Protein AF-A0A8S3YL71-F1 (afdb_monomer_lite)

Radius of gyration: 22.91 Å; chains: 1; bounding box: 41×61×62 Å

Sequence (190 aa):
MRDSDAKDYQLWVVAGKENSPYPLIGHETPYSIKYNQARELSRSRSANDLDNMTALDLDTIVENISVSGSKCEFYLKQKQSPRNGQFDSPHHKPMKKHKKTQNIFNTIFRKKRVFGIPLAKICDKNLDPPEGIIKLMVQVYQHGPQTSGILRRGNNALLGKEIKEKINAGDKYHLEDHMTPTAASVNHIS

Foldseek 3Di:
DPPDDPVQKFKWKQADDVRDIDTDDDPDDLVVRLLLVLVVVVCVVDVPCPVPDDPVNSVVSSVVCVVVPRGIDMDIDGHPDPPPDDDDDDDDDPPPPPPPPPPPVVPPDPQQAQPPDDQVVQADPVSHHPPLLVVLVVLCVVQVSVDPCQVRDDDDVVVLVVSNVCVSNVHDDDDDSVCNSSSSVNVVPD

pLDDT: mean 73.99, std 17.06, range [33.75, 93.5]

Organism: NCBI:txid100452

InterPro domains:
  IPR008936 Rho GTPase activation protein [G3DSA:1.10.555.10] (107-188)
  IPR008936 Rho GTPase activation protein [SSF48350] (111-180)

Structure (mmCIF, N/CA/C/O backbone):
data_AF-A0A8S3YL71-F1
#
_entry.id   AF-A0A8S3YL71-F1
#
loop_
_atom_site.group_PDB
_atom_site.id
_atom_site.type_symbol
_atom_site.label_atom_id
_atom_site.label_alt_id
_atom_site.label_comp_id
_atom_site.label_asym_id
_atom_site.label_entity_id
_atom_site.label_seq_id
_atom_site.pdbx_PDB_ins_code
_atom_site.Cartn_x
_atom_site.Cartn_y
_atom_site.Cartn_z
_atom_site.occupancy
_atom_site.B_iso_or_equiv
_atom_site.auth_seq_id
_atom_site.auth_comp_id
_atom_site.auth_asym_id
_atom_site.auth_atom_id
_atom_site.pdbx_PDB_model_num
ATOM 1 N N . MET A 1 1 ? -9.130 -25.049 -33.295 1.00 43.97 1 MET A N 1
ATOM 2 C CA . MET A 1 1 ? -8.342 -24.091 -32.489 1.00 43.97 1 MET A CA 1
ATOM 3 C C . MET A 1 1 ? -9.043 -23.976 -31.149 1.00 43.97 1 MET A C 1
ATOM 5 O O . MET A 1 1 ? -10.259 -23.898 -31.162 1.00 43.97 1 MET A O 1
ATOM 9 N N . ARG A 1 2 ? -8.344 -24.104 -30.015 1.00 61.12 2 ARG A N 1
ATOM 10 C CA . ARG A 1 2 ? -8.971 -23.807 -28.717 1.00 61.12 2 ARG A CA 1
ATOM 11 C C . ARG A 1 2 ? -9.082 -22.289 -28.621 1.00 61.12 2 ARG A C 1
ATOM 13 O O . ARG A 1 2 ? -8.072 -21.624 -28.836 1.00 61.12 2 ARG A O 1
ATOM 20 N N . ASP A 1 3 ? -10.275 -21.780 -28.348 1.00 65.88 3 ASP A N 1
ATOM 21 C CA . ASP A 1 3 ? -10.476 -20.369 -28.038 1.00 65.88 3 ASP A CA 1
ATOM 22 C C . ASP A 1 3 ? -9.794 -20.095 -26.697 1.00 65.88 3 ASP A C 1
ATOM 24 O O . ASP A 1 3 ? -10.218 -20.603 -25.660 1.00 65.88 3 ASP A O 1
ATOM 28 N N . SER A 1 4 ? -8.665 -19.392 -26.729 1.00 69.38 4 SER A N 1
ATOM 29 C CA . SER A 1 4 ? -7.959 -18.995 -25.514 1.00 69.38 4 SER A CA 1
ATOM 30 C C . SER A 1 4 ? -8.590 -17.706 -24.988 1.00 69.38 4 SER A C 1
ATOM 32 O O . SER A 1 4 ? -8.522 -16.678 -25.662 1.00 69.38 4 SER A O 1
ATOM 34 N N . ASP A 1 5 ? -9.192 -17.747 -23.799 1.00 81.25 5 ASP A N 1
ATOM 35 C CA . ASP A 1 5 ? -9.761 -16.558 -23.153 1.00 81.25 5 ASP A CA 1
ATOM 36 C C . ASP A 1 5 ? -8.623 -15.752 -22.495 1.00 81.25 5 ASP A C 1
ATOM 38 O O . ASP A 1 5 ? -7.637 -16.310 -22.006 1.00 81.25 5 ASP A O 1
ATOM 42 N N . ALA A 1 6 ? -8.740 -14.424 -22.427 1.00 78.94 6 ALA A N 1
ATOM 43 C CA . ALA A 1 6 ? -7.747 -13.561 -21.777 1.00 78.94 6 ALA A CA 1
ATOM 44 C C . ALA A 1 6 ? -7.498 -13.964 -20.307 1.00 78.94 6 ALA A C 1
ATOM 46 O O . ALA A 1 6 ? -6.410 -13.762 -19.767 1.00 78.94 6 ALA A O 1
ATOM 47 N N . LYS A 1 7 ? -8.491 -14.597 -19.668 1.00 83.38 7 LYS A N 1
ATOM 48 C CA . LYS A 1 7 ? -8.424 -15.131 -18.297 1.00 83.38 7 LYS A CA 1
ATOM 49 C C . LYS A 1 7 ? -7.447 -16.299 -18.133 1.00 83.38 7 LYS A C 1
ATOM 51 O O . LYS A 1 7 ? -6.939 -16.501 -17.021 1.00 83.38 7 LYS A O 1
ATOM 56 N N . ASP A 1 8 ? -7.165 -17.025 -19.214 1.00 86.94 8 ASP A N 1
ATOM 57 C CA . ASP A 1 8 ? -6.251 -18.172 -19.240 1.00 86.94 8 ASP A CA 1
ATOM 58 C C . ASP A 1 8 ? -4.785 -17.750 -19.233 1.00 86.94 8 ASP A C 1
ATOM 60 O O . ASP A 1 8 ? -3.897 -18.587 -19.068 1.00 86.94 8 ASP A O 1
ATOM 64 N N . TYR A 1 9 ? -4.507 -16.456 -19.372 1.00 88.12 9 TYR A N 1
ATOM 65 C CA . TYR A 1 9 ? -3.164 -15.914 -19.294 1.00 88.12 9 TYR A CA 1
ATOM 66 C C . TYR A 1 9 ? -2.946 -15.181 -17.974 1.00 88.12 9 TYR A C 1
ATOM 68 O O . TYR A 1 9 ? -3.852 -14.635 -17.343 1.00 88.12 9 TYR A O 1
ATOM 76 N N . GLN A 1 10 ? -1.702 -15.212 -17.525 1.00 91.19 10 GLN A N 1
ATOM 77 C CA . GLN A 1 10 ? -1.201 -14.428 -16.414 1.00 91.19 10 GLN A CA 1
ATOM 78 C C . GLN A 1 10 ? -0.108 -13.520 -16.959 1.00 91.19 10 GLN A C 1
ATOM 80 O O . GLN A 1 10 ? 0.771 -13.995 -17.678 1.00 91.19 10 GLN A O 1
ATOM 85 N N . LEU A 1 11 ? -0.147 -12.237 -16.611 1.00 91.69 11 LEU A N 1
ATOM 86 C CA . LEU A 1 11 ? 0.940 -11.316 -16.923 1.00 91.69 11 LEU A CA 1
ATOM 87 C C . LEU A 1 11 ? 2.054 -11.502 -15.890 1.00 91.69 11 LEU A C 1
ATOM 89 O O . LEU A 1 11 ? 1.784 -11.566 -14.689 1.00 91.69 11 LEU A O 1
ATOM 93 N N . TRP A 1 12 ? 3.283 -11.637 -16.367 1.00 91.75 12 TRP A N 1
ATOM 94 C CA . TRP A 1 12 ? 4.500 -11.774 -15.574 1.00 91.75 12 TRP A CA 1
ATOM 95 C C . TRP A 1 12 ? 5.461 -10.649 -15.919 1.00 91.75 12 TRP A C 1
ATOM 97 O O . TRP A 1 12 ? 5.400 -10.088 -17.013 1.00 91.75 12 TRP A O 1
ATOM 107 N N . VAL A 1 13 ? 6.357 -10.343 -14.987 1.00 90.44 13 VAL A N 1
ATOM 108 C CA . VAL A 1 13 ? 7.424 -9.367 -15.181 1.00 90.44 13 VAL A CA 1
ATOM 109 C C . VAL A 1 13 ? 8.756 -9.911 -14.687 1.00 90.44 13 VAL A C 1
ATOM 111 O O . VAL A 1 13 ? 8.829 -10.566 -13.646 1.00 90.44 13 VAL A O 1
ATOM 114 N N . VAL A 1 14 ? 9.815 -9.610 -15.431 1.00 86.56 14 VAL A N 1
ATOM 115 C CA . VAL A 1 14 ? 11.207 -9.696 -14.979 1.00 86.56 14 VAL A CA 1
ATOM 116 C C . VAL A 1 14 ? 11.657 -8.274 -14.680 1.00 86.56 14 VAL A C 1
ATOM 118 O O . VAL A 1 14 ? 11.649 -7.437 -15.577 1.00 86.56 14 VAL A O 1
ATOM 121 N N . ALA A 1 15 ? 11.989 -7.977 -13.424 1.00 77.31 15 ALA A N 1
ATOM 122 C CA . ALA A 1 15 ? 12.290 -6.620 -12.979 1.00 77.31 15 ALA A CA 1
ATOM 123 C C . ALA A 1 15 ? 13.436 -6.588 -11.956 1.00 77.31 15 ALA A C 1
ATOM 125 O O . ALA A 1 15 ? 13.390 -7.293 -10.949 1.00 77.31 15 ALA A O 1
ATOM 126 N N . GLY A 1 16 ? 14.405 -5.687 -12.156 1.00 67.12 16 GLY A N 1
ATOM 127 C CA . GLY A 1 16 ? 15.471 -5.385 -11.186 1.00 67.12 16 GLY A CA 1
ATOM 128 C C . GLY A 1 16 ? 16.708 -6.292 -11.278 1.00 67.12 16 GLY A C 1
ATOM 129 O O . GLY A 1 16 ? 16.822 -7.126 -12.169 1.00 67.12 16 GLY A O 1
ATOM 130 N N . LYS A 1 17 ? 17.663 -6.119 -10.348 1.00 57.66 17 LYS A N 1
ATOM 131 C CA . LYS A 1 17 ? 18.985 -6.786 -10.386 1.00 57.66 17 LYS A CA 1
ATOM 132 C C . LYS A 1 17 ? 18.930 -8.313 -10.241 1.00 57.66 17 LYS A C 1
ATOM 134 O O . LYS A 1 17 ? 19.829 -8.991 -10.724 1.00 57.66 17 LYS A O 1
ATOM 139 N N . GLU A 1 18 ? 17.897 -8.850 -9.592 1.00 61.03 18 GLU A N 1
ATOM 140 C CA . GLU A 1 18 ? 17.790 -10.288 -9.304 1.00 61.03 18 GLU A CA 1
ATOM 141 C C . GLU A 1 18 ? 17.207 -11.110 -10.474 1.00 61.03 18 GLU A C 1
ATOM 143 O O . GLU A 1 18 ? 17.233 -12.333 -10.420 1.00 61.03 18 GLU A O 1
ATOM 148 N N . ASN A 1 19 ? 16.683 -10.469 -11.534 1.00 65.88 19 ASN A N 1
ATOM 149 C CA . ASN A 1 19 ? 16.093 -11.105 -12.731 1.00 65.88 19 ASN A CA 1
ATOM 150 C C .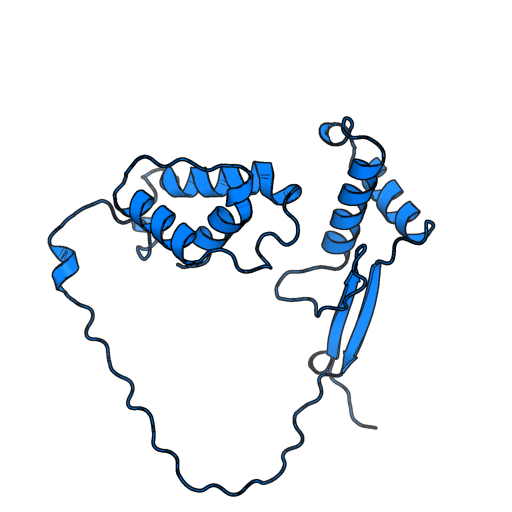 ASN A 1 19 ? 15.086 -12.249 -12.465 1.00 65.88 19 ASN A C 1
ATOM 152 O O . ASN A 1 19 ? 14.801 -13.038 -13.364 1.00 65.88 19 ASN A O 1
ATOM 156 N N . SER A 1 20 ? 14.527 -12.353 -11.257 1.00 79.75 20 SER A N 1
ATOM 157 C CA . SER A 1 20 ? 13.574 -13.407 -10.924 1.00 79.75 20 SER A CA 1
ATOM 158 C C . SER A 1 20 ? 12.179 -13.023 -11.433 1.00 79.75 20 SER A C 1
ATOM 160 O O . SER A 1 20 ? 11.637 -11.997 -11.001 1.00 79.75 20 SER A O 1
ATOM 162 N N . PRO A 1 21 ? 11.586 -13.792 -12.365 1.00 87.69 21 PRO A N 1
ATOM 163 C CA . PRO A 1 21 ? 10.259 -13.501 -12.882 1.00 87.69 21 PRO A CA 1
ATOM 164 C C . PRO A 1 21 ? 9.184 -13.680 -11.808 1.00 87.69 21 PRO A C 1
ATOM 166 O O . PRO A 1 21 ? 9.174 -14.677 -11.086 1.00 87.69 21 PRO A O 1
ATOM 169 N N . TYR A 1 22 ? 8.211 -12.772 -11.759 1.00 87.44 22 TYR A N 1
ATOM 170 C CA . TYR A 1 22 ? 7.040 -12.916 -10.893 1.00 87.44 22 TYR A CA 1
ATOM 171 C C . TYR A 1 22 ? 5.737 -12.544 -11.610 1.00 87.44 22 TYR A C 1
ATOM 173 O O . TYR A 1 22 ? 5.750 -11.709 -12.516 1.00 87.44 22 TYR A O 1
ATOM 181 N N . PRO A 1 23 ? 4.603 -13.164 -11.235 1.00 90.88 23 PRO A N 1
ATOM 182 C CA . PRO A 1 23 ? 3.310 -12.792 -11.787 1.00 90.88 23 PRO A CA 1
ATOM 183 C C . PRO A 1 23 ? 2.884 -11.429 -11.238 1.00 90.88 23 PRO A C 1
ATOM 185 O O . PRO A 1 23 ? 3.064 -11.165 -10.048 1.00 90.88 23 PRO A O 1
ATOM 188 N N . LEU A 1 24 ? 2.271 -10.598 -12.080 1.00 89.38 24 LEU A N 1
ATOM 189 C CA . LEU A 1 24 ? 1.576 -9.397 -11.622 1.00 89.38 24 LEU A CA 1
ATOM 190 C C . LEU A 1 24 ? 0.364 -9.804 -10.789 1.00 89.38 24 LEU A C 1
ATOM 192 O O . LEU A 1 24 ? -0.383 -10.711 -11.166 1.00 89.38 24 LEU A O 1
ATOM 196 N N . ILE A 1 25 ? 0.157 -9.129 -9.665 1.00 84.62 25 ILE A N 1
ATOM 197 C CA . ILE A 1 25 ? -0.939 -9.440 -8.743 1.00 84.62 25 ILE A CA 1
ATOM 198 C C . ILE A 1 25 ? -1.838 -8.231 -8.498 1.00 84.62 25 ILE A C 1
ATOM 200 O O . ILE A 1 25 ? -1.385 -7.089 -8.481 1.00 84.62 25 ILE A O 1
ATOM 204 N N . GLY A 1 26 ? -3.124 -8.498 -8.252 1.00 82.06 26 GLY A N 1
ATOM 205 C CA . GLY A 1 26 ? -4.084 -7.506 -7.765 1.00 82.06 26 GLY A CA 1
ATOM 206 C C . GLY A 1 26 ? -4.151 -6.241 -8.626 1.00 82.06 26 GLY A C 1
ATOM 207 O O . GLY A 1 26 ? -4.670 -6.279 -9.737 1.00 82.06 26 GLY A O 1
ATOM 208 N N . HIS A 1 27 ? -3.647 -5.135 -8.073 1.00 80.12 27 HIS A N 1
ATOM 209 C CA . HIS A 1 27 ? -3.696 -3.784 -8.645 1.00 80.12 27 HIS A CA 1
ATOM 210 C C . HIS A 1 27 ? -2.388 -3.339 -9.322 1.00 80.12 27 HIS A C 1
ATOM 212 O O . HIS A 1 27 ? -2.247 -2.167 -9.668 1.00 80.12 27 HIS A O 1
ATOM 218 N N . GLU A 1 28 ? -1.408 -4.229 -9.491 1.00 86.44 28 GLU A N 1
ATOM 219 C CA . GLU A 1 28 ? -0.164 -3.873 -10.173 1.00 86.44 28 GLU A CA 1
ATOM 220 C C . GLU A 1 28 ? -0.419 -3.549 -11.652 1.00 86.44 28 GLU A C 1
ATOM 222 O O . GLU A 1 28 ? -0.992 -4.350 -12.393 1.00 86.44 28 GLU A O 1
ATOM 227 N N . THR A 1 29 ? 0.054 -2.378 -12.094 1.00 87.00 29 THR A N 1
ATOM 228 C CA . THR A 1 29 ? 0.051 -1.987 -13.509 1.00 87.00 29 THR A CA 1
ATOM 229 C C . THR A 1 29 ? 1.479 -1.956 -14.061 1.00 87.00 29 THR A C 1
ATOM 231 O O . THR A 1 29 ? 2.409 -1.583 -13.334 1.00 87.00 29 THR A O 1
ATOM 234 N N . PRO A 1 30 ? 1.687 -2.293 -15.350 1.00 87.25 30 PRO A N 1
ATOM 235 C CA . PRO A 1 30 ? 3.005 -2.201 -15.975 1.00 87.25 30 PRO A CA 1
ATOM 236 C C . PRO A 1 30 ? 3.651 -0.817 -15.844 1.00 87.25 30 PRO A C 1
ATOM 238 O O . PRO A 1 30 ? 4.853 -0.723 -15.596 1.00 87.25 30 PRO A O 1
ATOM 241 N N . TYR A 1 31 ? 2.853 0.251 -15.953 1.00 84.88 31 TYR A N 1
ATOM 242 C CA . TYR A 1 31 ? 3.319 1.629 -15.798 1.00 84.88 31 TYR A CA 1
ATOM 243 C C . TYR A 1 31 ? 3.914 1.875 -14.406 1.00 84.88 31 TYR A C 1
ATOM 245 O O . TYR A 1 31 ? 5.064 2.292 -14.297 1.00 84.88 31 TYR A O 1
ATOM 253 N N . SER A 1 32 ? 3.186 1.529 -13.337 1.00 83.94 32 SER A N 1
ATOM 254 C CA . SER A 1 32 ? 3.669 1.701 -11.959 1.00 83.94 32 SER A CA 1
ATOM 255 C C . SER A 1 32 ? 4.969 0.934 -11.693 1.00 83.94 32 SER A C 1
ATOM 257 O O . SER A 1 32 ? 5.846 1.429 -10.986 1.00 83.94 32 SER A O 1
ATOM 259 N N . ILE A 1 33 ? 5.118 -0.260 -12.276 1.00 84.50 33 ILE A N 1
ATOM 260 C CA . ILE A 1 33 ? 6.329 -1.079 -12.133 1.00 84.50 33 ILE A CA 1
ATOM 261 C C . ILE A 1 33 ? 7.522 -0.422 -12.840 1.00 84.50 33 ILE A C 1
ATOM 263 O O . ILE A 1 33 ? 8.577 -0.267 -12.221 1.00 84.50 33 ILE A O 1
ATOM 267 N N . LYS A 1 34 ? 7.355 -0.002 -14.103 1.00 83.81 34 LYS A N 1
ATOM 268 C CA . LYS A 1 34 ? 8.401 0.706 -14.864 1.00 83.81 34 LYS A CA 1
ATOM 269 C C . LYS A 1 34 ? 8.833 1.988 -14.159 1.00 83.81 34 LYS A C 1
ATOM 271 O O . LYS A 1 34 ? 10.021 2.235 -13.975 1.00 83.81 34 LYS A O 1
ATOM 276 N N . TYR A 1 35 ? 7.861 2.763 -13.698 1.00 79.06 35 TYR A N 1
ATOM 277 C CA . TYR A 1 35 ? 8.101 4.001 -12.974 1.00 79.06 35 TYR A CA 1
ATOM 278 C C . TYR A 1 35 ? 8.877 3.774 -11.669 1.00 79.06 35 TYR A C 1
ATOM 280 O O . TYR A 1 35 ? 9.809 4.508 -11.352 1.00 79.06 35 TYR A O 1
ATOM 288 N N . ASN A 1 36 ? 8.562 2.718 -10.913 1.00 78.38 36 ASN A N 1
ATOM 289 C CA . ASN A 1 36 ? 9.314 2.395 -9.701 1.00 78.38 36 ASN A CA 1
ATOM 290 C C . ASN A 1 36 ? 10.793 2.074 -9.992 1.00 78.38 36 ASN A C 1
ATOM 292 O O . ASN A 1 36 ? 11.675 2.473 -9.237 1.00 78.38 36 ASN A O 1
ATOM 296 N N . GLN A 1 37 ? 11.083 1.391 -11.100 1.00 78.25 37 GLN A N 1
ATOM 297 C CA . GLN A 1 37 ? 12.466 1.132 -11.510 1.00 78.25 37 GLN A CA 1
ATOM 298 C C . GLN A 1 37 ? 13.186 2.394 -11.975 1.00 78.25 37 GLN A C 1
ATOM 300 O O . GLN A 1 37 ? 14.369 2.543 -11.680 1.00 78.25 37 GLN A O 1
ATOM 305 N N . ALA A 1 38 ? 12.481 3.303 -12.658 1.00 76.12 38 ALA A N 1
ATOM 306 C CA . ALA A 1 38 ? 13.010 4.617 -13.016 1.00 76.12 38 ALA A CA 1
ATOM 307 C C . ALA A 1 38 ? 13.503 5.358 -11.784 1.00 76.12 38 ALA A C 1
ATOM 309 O O . ALA A 1 38 ? 14.658 5.773 -11.728 1.00 76.12 38 ALA A O 1
ATOM 310 N N . ARG A 1 39 ? 12.667 5.400 -10.746 1.00 74.75 39 ARG A N 1
ATOM 311 C CA . ARG A 1 39 ? 13.026 6.003 -9.461 1.00 74.75 39 ARG A CA 1
ATOM 312 C C . ARG A 1 39 ? 14.251 5.345 -8.830 1.00 74.75 39 ARG A C 1
ATOM 314 O O . ARG A 1 39 ? 15.124 6.046 -8.327 1.00 74.75 39 ARG A O 1
ATOM 321 N N . GLU A 1 40 ? 14.338 4.018 -8.866 1.00 72.56 40 GLU A N 1
ATOM 322 C CA . GLU A 1 40 ? 15.472 3.284 -8.296 1.00 72.56 40 GLU A CA 1
ATOM 323 C C . GLU A 1 40 ? 16.792 3.547 -9.044 1.00 72.56 40 GLU A C 1
ATOM 325 O O . GLU A 1 40 ? 17.846 3.701 -8.426 1.00 72.56 40 GLU A O 1
ATOM 330 N N . LEU A 1 41 ? 16.747 3.664 -10.373 1.00 71.00 41 LEU A N 1
ATOM 331 C CA . LEU A 1 41 ? 17.916 4.023 -11.177 1.00 71.00 41 LEU A CA 1
ATOM 332 C C . LEU A 1 41 ? 18.347 5.470 -10.945 1.00 71.00 41 LEU A C 1
ATOM 334 O O . LEU A 1 41 ? 19.548 5.717 -10.817 1.00 71.00 41 LEU A O 1
ATOM 338 N N . SER A 1 42 ? 17.401 6.405 -10.828 1.00 68.38 42 SER A N 1
ATOM 339 C CA . SER A 1 42 ? 17.698 7.800 -10.488 1.00 68.38 42 SER A CA 1
ATOM 340 C C . SER A 1 42 ? 18.425 7.901 -9.149 1.00 68.38 42 SER A C 1
ATOM 342 O O . SER A 1 42 ? 19.462 8.556 -9.079 1.00 68.38 42 SER A O 1
ATOM 344 N N . ARG A 1 43 ? 17.982 7.156 -8.123 1.00 64.38 43 ARG A N 1
ATOM 345 C CA . ARG A 1 43 ? 18.674 7.088 -6.819 1.00 64.38 43 ARG A CA 1
ATOM 346 C C . ARG A 1 43 ? 20.115 6.604 -6.927 1.00 64.38 43 ARG A C 1
ATOM 348 O O . ARG A 1 43 ? 20.975 7.090 -6.203 1.00 64.38 43 ARG A O 1
ATOM 355 N N . SER A 1 44 ? 20.389 5.654 -7.823 1.00 63.16 44 SER A N 1
ATOM 356 C CA . SER A 1 44 ? 21.755 5.156 -8.029 1.00 63.16 44 SER A CA 1
ATOM 357 C C . SER A 1 44 ? 22.679 6.167 -8.718 1.00 63.16 44 SER A C 1
ATOM 359 O O . SER A 1 44 ? 23.896 6.018 -8.641 1.00 63.16 44 SER A O 1
ATOM 361 N N . ARG A 1 45 ? 22.113 7.180 -9.393 1.00 61.31 45 ARG A N 1
ATOM 362 C CA . ARG A 1 45 ? 22.852 8.184 -10.173 1.00 61.31 45 ARG A CA 1
ATOM 363 C C . ARG A 1 45 ? 22.969 9.539 -9.470 1.00 61.31 45 ARG A C 1
ATOM 365 O O . ARG A 1 45 ? 23.983 10.201 -9.649 1.00 61.31 45 ARG A O 1
ATOM 372 N N . SER A 1 46 ? 21.980 9.946 -8.675 1.00 54.84 46 SER A N 1
ATOM 373 C CA . SER A 1 46 ? 22.025 11.165 -7.860 1.00 54.84 46 SER A CA 1
ATOM 374 C C . SER A 1 46 ? 21.113 11.003 -6.644 1.00 54.84 46 SER A C 1
ATOM 376 O O . SER A 1 46 ? 19.912 10.775 -6.783 1.00 54.84 46 SER A O 1
ATOM 378 N N . ALA A 1 47 ? 21.676 11.106 -5.440 1.00 53.09 47 ALA A N 1
ATOM 379 C CA . ALA A 1 47 ? 20.928 10.957 -4.193 1.00 53.09 47 ALA A CA 1
ATOM 380 C C . ALA A 1 47 ? 20.016 12.164 -3.876 1.00 53.09 47 ALA A C 1
ATOM 382 O O . ALA A 1 47 ? 19.178 12.056 -2.985 1.00 53.09 47 ALA A O 1
ATOM 383 N N . ASN A 1 48 ? 20.153 13.288 -4.598 1.00 51.16 48 ASN A N 1
ATOM 384 C CA . ASN A 1 48 ? 19.694 14.597 -4.115 1.00 51.16 48 ASN A CA 1
ATOM 385 C C . ASN A 1 48 ? 18.614 15.307 -4.963 1.00 51.16 48 ASN A C 1
ATOM 387 O O . ASN A 1 48 ? 18.131 16.339 -4.516 1.00 51.16 48 ASN A O 1
ATOM 391 N N . ASP A 1 49 ? 18.193 14.784 -6.124 1.00 54.94 49 ASP A N 1
ATOM 392 C CA . ASP A 1 49 ? 17.288 15.517 -7.048 1.00 54.94 49 ASP A CA 1
ATOM 393 C C . ASP A 1 49 ? 15.866 14.938 -7.191 1.00 54.94 49 ASP A C 1
ATOM 395 O O . ASP A 1 49 ? 15.099 15.363 -8.055 1.00 54.94 49 ASP A O 1
ATOM 399 N N . LEU A 1 50 ? 15.472 13.964 -6.363 1.00 56.12 50 LEU A N 1
ATOM 400 C CA . LEU A 1 50 ? 14.186 13.277 -6.549 1.00 56.12 50 LEU A CA 1
ATOM 401 C C . LEU A 1 50 ? 12.967 14.174 -6.272 1.00 56.12 50 LEU A C 1
ATOM 403 O O . LEU A 1 50 ? 11.960 14.039 -6.961 1.00 56.12 50 LEU A O 1
ATOM 407 N N . ASP A 1 51 ? 13.061 15.084 -5.300 1.00 55.69 51 ASP A N 1
ATOM 408 C CA . ASP A 1 51 ? 11.934 15.940 -4.894 1.00 55.69 51 ASP A CA 1
ATOM 409 C C . ASP A 1 51 ? 11.661 17.090 -5.882 1.00 55.69 51 ASP A C 1
ATOM 411 O O . ASP A 1 51 ? 10.611 17.725 -5.808 1.00 55.69 51 ASP A O 1
ATOM 415 N N . ASN A 1 52 ? 12.568 17.319 -6.840 1.00 59.59 52 ASN A N 1
ATOM 416 C CA . ASN A 1 52 ? 12.463 18.376 -7.850 1.00 59.59 52 ASN A CA 1
ATOM 417 C C . ASN A 1 52 ? 12.154 17.851 -9.261 1.00 59.59 52 ASN A C 1
ATOM 419 O O . ASN A 1 52 ? 11.964 18.655 -10.174 1.00 59.59 52 ASN A O 1
ATOM 423 N N . MET A 1 53 ? 12.109 16.528 -9.466 1.00 64.50 53 MET A N 1
ATOM 424 C CA . MET A 1 53 ? 11.824 15.958 -10.785 1.00 64.50 53 MET A CA 1
ATOM 425 C C . MET A 1 53 ? 10.362 16.162 -11.171 1.00 64.50 53 MET A C 1
ATOM 427 O O . MET A 1 53 ? 9.438 15.762 -10.459 1.00 64.50 53 MET A O 1
ATOM 431 N N . THR A 1 54 ? 10.156 16.751 -12.344 1.00 69.31 54 THR A N 1
ATOM 432 C CA . THR A 1 54 ? 8.827 16.902 -12.928 1.00 69.31 54 THR A CA 1
ATOM 433 C C . THR A 1 54 ? 8.352 15.581 -13.539 1.00 69.31 54 THR A C 1
ATOM 435 O O . THR A 1 54 ? 9.142 14.676 -13.814 1.00 69.31 54 THR A O 1
ATOM 438 N N . ALA A 1 55 ? 7.045 15.458 -13.796 1.00 67.12 55 ALA A N 1
ATOM 439 C CA . ALA A 1 55 ? 6.488 14.287 -14.480 1.00 67.12 55 ALA A CA 1
ATOM 440 C C . ALA A 1 55 ? 7.161 14.026 -15.845 1.00 67.12 55 ALA A C 1
ATOM 442 O O . ALA A 1 55 ? 7.350 12.874 -16.222 1.00 67.12 55 ALA A O 1
ATOM 443 N N . LEU A 1 56 ? 7.585 15.090 -16.539 1.00 68.75 56 LEU A N 1
ATOM 444 C CA . LEU A 1 56 ? 8.252 15.012 -17.839 1.00 68.75 56 LEU A CA 1
ATOM 445 C C . LEU A 1 56 ? 9.686 14.468 -17.737 1.00 68.75 56 LEU A C 1
ATOM 447 O O . LEU A 1 56 ? 10.106 13.673 -18.580 1.00 68.75 56 LEU A O 1
ATOM 451 N N . ASP A 1 57 ? 10.420 14.841 -16.685 1.00 69.44 57 ASP A N 1
ATOM 452 C CA . ASP A 1 57 ? 11.750 14.277 -16.410 1.00 69.44 57 ASP A CA 1
ATOM 453 C C . ASP A 1 57 ? 11.647 12.770 -16.171 1.00 69.44 57 ASP A C 1
ATOM 455 O O . ASP A 1 57 ? 12.471 11.982 -16.631 1.00 69.44 57 ASP A O 1
ATOM 459 N N . LEU A 1 58 ? 10.585 12.359 -15.484 1.00 66.69 58 LEU A N 1
ATOM 460 C CA . LEU A 1 58 ? 10.338 10.971 -15.133 1.00 66.69 58 LEU A CA 1
ATOM 461 C C . LEU A 1 58 ? 9.905 10.125 -16.329 1.00 66.69 58 LEU A C 1
ATOM 463 O O . LEU A 1 58 ? 10.420 9.018 -16.482 1.00 66.69 58 LEU A O 1
ATOM 467 N N . ASP A 1 59 ? 9.048 10.652 -17.204 1.00 69.81 59 ASP A N 1
ATOM 468 C CA . ASP A 1 59 ? 8.723 10.017 -18.487 1.00 69.81 59 ASP A CA 1
ATOM 469 C C .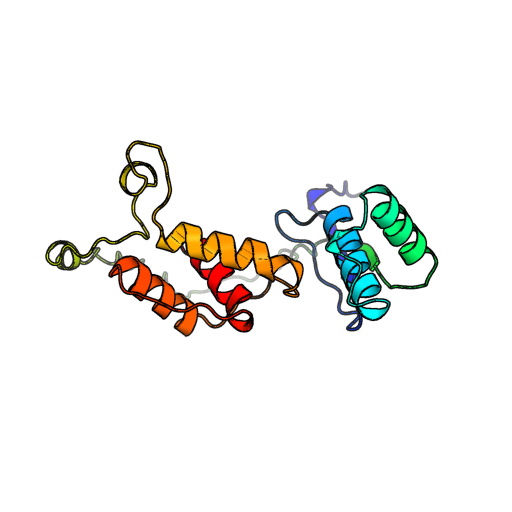 ASP A 1 59 ? 9.979 9.854 -19.348 1.00 69.81 59 ASP A C 1
ATOM 471 O O . ASP A 1 59 ? 10.254 8.762 -19.847 1.00 69.81 59 ASP A O 1
ATOM 475 N N . THR A 1 60 ? 10.824 10.886 -19.406 1.00 70.62 60 THR A N 1
ATOM 476 C CA . THR A 1 60 ? 12.113 10.829 -20.110 1.00 70.62 60 THR A CA 1
ATOM 477 C C . THR A 1 60 ? 13.029 9.746 -19.524 1.00 70.62 60 THR A C 1
ATOM 479 O O . THR A 1 60 ? 13.730 9.044 -20.257 1.00 70.62 60 THR A O 1
ATOM 482 N N . ILE A 1 61 ? 13.034 9.550 -18.202 1.00 70.19 61 ILE A N 1
ATOM 483 C CA . ILE A 1 61 ? 13.810 8.482 -17.551 1.00 70.19 61 ILE A CA 1
ATOM 484 C C . ILE A 1 61 ? 13.210 7.101 -17.854 1.00 70.19 61 ILE A C 1
ATOM 486 O O . ILE A 1 61 ? 13.960 6.163 -18.129 1.00 70.19 61 ILE A O 1
ATOM 490 N N . VAL A 1 62 ? 11.882 6.959 -17.840 1.00 68.06 62 VAL A N 1
ATOM 491 C CA . VAL A 1 62 ? 11.182 5.712 -18.198 1.00 68.06 62 VAL A CA 1
ATOM 492 C C . VAL A 1 62 ? 11.451 5.323 -19.658 1.00 68.06 62 VAL A C 1
ATOM 494 O O . VAL A 1 62 ? 11.682 4.146 -19.954 1.00 68.06 62 VAL A O 1
ATOM 497 N N . GLU A 1 63 ? 11.493 6.291 -20.571 1.00 69.00 63 GLU A N 1
ATOM 498 C CA . GLU A 1 63 ? 11.898 6.069 -21.961 1.00 69.00 63 GLU A CA 1
ATOM 499 C C . GLU A 1 63 ? 13.371 5.653 -22.050 1.00 69.00 63 GLU A C 1
ATOM 501 O O . GLU A 1 63 ? 13.691 4.622 -22.645 1.00 69.00 63 GLU A O 1
ATOM 506 N N . ASN A 1 64 ? 14.271 6.365 -21.365 1.00 63.50 64 ASN A N 1
ATOM 507 C CA . ASN A 1 64 ? 15.701 6.049 -21.355 1.00 63.50 64 ASN A CA 1
ATOM 508 C C . ASN A 1 64 ? 16.030 4.683 -20.731 1.00 63.50 64 ASN A C 1
ATOM 510 O O . ASN A 1 64 ? 17.003 4.048 -21.136 1.00 63.50 64 ASN A O 1
ATOM 514 N N . ILE A 1 65 ? 15.239 4.181 -19.781 1.00 61.62 65 ILE A N 1
ATOM 515 C CA . ILE A 1 65 ? 15.352 2.812 -19.237 1.00 61.62 65 ILE A CA 1
ATOM 516 C C . ILE A 1 65 ? 15.206 1.757 -20.319 1.00 61.62 65 ILE A C 1
ATOM 518 O O . ILE A 1 65 ? 15.960 0.782 -20.341 1.00 61.62 65 ILE A O 1
ATOM 522 N N . SER A 1 66 ? 14.253 1.982 -21.221 1.00 58.75 66 SER A N 1
ATOM 523 C CA . SER A 1 66 ? 13.987 1.091 -22.347 1.00 58.75 66 SER A CA 1
ATOM 524 C C . SER A 1 66 ? 15.200 1.021 -23.285 1.00 58.75 66 SER A C 1
ATOM 526 O O . SER A 1 66 ? 15.436 -0.008 -23.910 1.00 58.75 66 SER A O 1
ATOM 528 N N . VAL A 1 67 ? 16.009 2.088 -23.325 1.00 54.66 67 VAL A N 1
ATOM 529 C CA . VAL A 1 67 ? 17.216 2.219 -24.159 1.00 54.66 67 VAL A CA 1
ATOM 530 C C . VAL A 1 67 ? 18.488 1.739 -23.443 1.00 54.66 67 VAL A C 1
ATOM 532 O O . VAL A 1 67 ? 19.383 1.180 -24.068 1.00 54.66 67 VAL A O 1
ATOM 535 N N . SER A 1 68 ? 18.582 1.913 -22.123 1.00 54.75 68 SER A N 1
ATOM 536 C CA . SER A 1 68 ? 19.802 1.658 -21.334 1.00 54.75 68 SER A CA 1
ATOM 537 C C . SER A 1 68 ? 19.924 0.229 -20.778 1.00 54.75 68 SER A C 1
ATOM 539 O O . SER A 1 68 ? 20.776 -0.038 -19.930 1.00 54.75 68 SER A O 1
ATOM 541 N N . GLY A 1 69 ? 19.103 -0.711 -21.260 1.00 52.16 69 GLY A N 1
ATOM 542 C CA . GLY A 1 69 ? 19.238 -2.145 -20.965 1.00 52.16 69 GLY A CA 1
ATOM 543 C C . GLY A 1 69 ? 18.825 -2.555 -19.548 1.00 52.16 69 GLY A C 1
ATOM 544 O O . GLY A 1 69 ? 19.157 -3.653 -19.093 1.00 52.16 69 GLY A O 1
ATOM 545 N N . SER A 1 70 ? 18.096 -1.696 -18.832 1.00 61.03 70 SER A N 1
ATOM 546 C CA . SER A 1 70 ? 17.516 -2.060 -17.539 1.00 61.03 70 SER A CA 1
ATOM 547 C C . SER A 1 70 ? 16.323 -2.990 -17.780 1.00 61.03 70 SER A C 1
ATOM 549 O O . SER A 1 70 ? 15.287 -2.574 -18.290 1.00 61.03 70 SER A O 1
ATOM 551 N N . LYS A 1 71 ? 16.496 -4.276 -17.453 1.00 64.50 71 LYS A N 1
ATOM 552 C CA . LYS A 1 71 ? 15.553 -5.361 -17.764 1.00 64.50 71 LYS A CA 1
ATOM 553 C C . LYS A 1 71 ? 14.239 -5.198 -16.996 1.00 64.50 71 LYS A C 1
ATOM 555 O O . LYS A 1 71 ? 14.125 -5.602 -15.838 1.00 64.50 71 LYS A O 1
ATOM 560 N N . CYS A 1 72 ? 13.261 -4.573 -17.641 1.00 77.69 72 CYS A N 1
ATOM 561 C CA . CYS A 1 72 ? 11.861 -4.602 -17.242 1.00 77.69 72 CYS A CA 1
ATOM 562 C C . CYS A 1 72 ? 11.029 -5.153 -18.384 1.00 77.69 72 CYS A C 1
ATOM 564 O O . CYS A 1 72 ? 10.566 -4.416 -19.256 1.00 77.69 72 CYS A O 1
ATOM 566 N N . GLU A 1 73 ? 10.876 -6.468 -18.389 1.00 86.25 73 GLU A N 1
ATOM 567 C CA . GLU A 1 73 ? 10.211 -7.174 -19.472 1.00 86.25 73 GLU A CA 1
ATOM 568 C C . GLU A 1 73 ? 8.929 -7.800 -18.957 1.00 86.25 73 GLU A C 1
ATOM 570 O O . GLU A 1 73 ? 8.928 -8.502 -17.945 1.00 86.25 73 GLU A O 1
ATOM 575 N N . PHE A 1 74 ? 7.837 -7.540 -19.670 1.00 89.19 74 PHE A N 1
ATOM 576 C CA . PHE A 1 74 ? 6.535 -8.120 -19.387 1.00 89.19 74 PHE A CA 1
ATOM 577 C C . PHE A 1 74 ? 6.245 -9.213 -20.401 1.00 89.19 74 PHE A C 1
ATOM 579 O O . PHE A 1 74 ? 6.435 -9.018 -21.600 1.00 89.19 74 PHE A O 1
ATOM 586 N N . TYR A 1 75 ? 5.743 -10.347 -19.930 1.00 91.12 75 TYR A N 1
ATOM 587 C CA . TYR A 1 75 ? 5.370 -11.452 -20.800 1.00 91.12 75 TYR A CA 1
ATOM 588 C C . TYR A 1 75 ? 4.127 -12.162 -20.272 1.00 91.12 75 TYR A C 1
ATOM 590 O O . TYR A 1 75 ? 3.885 -12.244 -19.066 1.00 91.12 75 TYR A O 1
ATOM 598 N N . LEU A 1 76 ? 3.311 -12.679 -21.186 1.00 91.88 76 LEU A N 1
ATOM 599 C CA . LEU A 1 76 ? 2.143 -13.477 -20.838 1.00 91.88 76 LEU A CA 1
ATOM 600 C C . LEU A 1 76 ? 2.546 -14.943 -20.712 1.00 91.88 76 LEU A C 1
ATOM 602 O O . LEU A 1 76 ? 3.188 -15.509 -21.594 1.00 91.88 76 LEU A O 1
ATOM 606 N N . LYS A 1 77 ? 2.123 -15.580 -19.623 1.00 90.88 77 LYS A N 1
ATOM 607 C CA . LYS A 1 77 ? 2.252 -17.022 -19.420 1.00 90.88 77 LYS A CA 1
ATOM 608 C C . LYS A 1 77 ? 0.862 -17.624 -19.331 1.00 90.88 77 LYS A C 1
ATOM 610 O O . LYS A 1 77 ? 0.058 -17.193 -18.506 1.00 90.88 77 LYS A O 1
ATOM 615 N N . GLN A 1 78 ? 0.583 -18.629 -20.154 1.00 88.50 78 GLN A N 1
ATOM 616 C CA . GLN A 1 78 ? -0.659 -19.383 -20.037 1.00 88.50 78 GLN A CA 1
ATOM 617 C C . GLN A 1 78 ? -0.685 -20.092 -18.677 1.00 88.50 78 GLN A C 1
ATOM 619 O O . GLN A 1 78 ? 0.274 -20.771 -18.291 1.00 88.50 78 GLN A O 1
ATOM 624 N N . LYS A 1 79 ? -1.771 -19.913 -17.930 1.00 82.44 79 LYS A N 1
ATOM 625 C CA . LYS A 1 79 ? -2.028 -20.637 -16.692 1.00 82.44 79 LYS A CA 1
ATOM 626 C C . LYS A 1 79 ? -2.169 -22.106 -17.069 1.00 82.44 79 LYS A C 1
ATOM 628 O O . LYS A 1 79 ? -3.040 -22.473 -17.854 1.00 82.44 79 LYS A O 1
ATOM 633 N N . GLN A 1 80 ? -1.297 -22.960 -16.540 1.00 69.00 80 GLN A N 1
ATOM 634 C CA . GLN A 1 80 ? -1.514 -24.394 -16.656 1.00 69.00 80 GLN A CA 1
ATOM 635 C C . GLN A 1 80 ? -2.714 -24.727 -15.771 1.00 69.00 80 GLN A C 1
ATOM 637 O O . GLN A 1 80 ? -2.584 -24.826 -14.553 1.00 69.00 80 GLN A O 1
ATOM 642 N N . SER A 1 81 ? -3.897 -24.846 -16.378 1.00 54.28 81 SER A N 1
ATOM 643 C CA . SER A 1 81 ? -4.999 -25.584 -15.767 1.00 54.28 81 SER A CA 1
ATOM 644 C C . SER A 1 81 ? -4.425 -26.925 -15.311 1.00 54.28 81 SER A C 1
ATOM 646 O O . SER A 1 81 ? -3.822 -27.607 -16.150 1.00 54.28 81 SER A O 1
ATOM 648 N N . PRO A 1 82 ? -4.588 -27.352 -14.046 1.00 50.47 82 PRO A N 1
ATOM 649 C CA . PRO A 1 82 ? -4.372 -28.754 -13.741 1.00 50.47 82 PRO A CA 1
ATOM 650 C C . PRO A 1 82 ? -5.271 -29.534 -14.704 1.00 50.47 82 PRO A C 1
ATOM 652 O O . PRO A 1 82 ? -6.471 -29.270 -14.806 1.00 50.47 82 PRO A O 1
ATOM 655 N N . ARG A 1 83 ? -4.680 -30.415 -15.517 1.00 42.75 83 ARG A N 1
ATOM 656 C CA . ARG A 1 83 ? -5.469 -31.405 -16.248 1.00 42.75 83 ARG A CA 1
ATOM 657 C C . ARG A 1 83 ? -6.256 -32.163 -15.184 1.00 42.75 83 ARG A C 1
ATOM 659 O O . ARG A 1 83 ? -5.654 -32.624 -14.218 1.00 42.75 83 ARG A O 1
ATOM 666 N N . ASN A 1 84 ? -7.568 -32.276 -15.369 1.00 43.41 84 ASN A N 1
ATOM 667 C CA . ASN A 1 84 ? -8.409 -33.220 -14.642 1.00 43.41 84 ASN A CA 1
ATOM 668 C C . ASN A 1 84 ? -7.871 -34.637 -14.892 1.00 43.41 84 ASN A C 1
ATOM 670 O O . ASN A 1 84 ? -8.288 -35.322 -15.820 1.00 43.41 84 ASN A O 1
ATOM 674 N N . GLY A 1 85 ? -6.883 -35.040 -14.098 1.00 39.09 85 GLY A N 1
ATOM 675 C CA . GLY A 1 85 ? -6.547 -36.426 -13.860 1.00 39.09 85 GLY A CA 1
ATOM 676 C C . GLY A 1 85 ? -7.553 -36.930 -12.845 1.00 39.09 85 GLY A C 1
ATOM 677 O O . GLY A 1 85 ? -7.527 -36.526 -11.687 1.00 39.09 85 GLY A O 1
ATOM 678 N N . GLN A 1 86 ? -8.475 -37.748 -13.328 1.00 44.66 86 GLN A N 1
ATOM 679 C CA . GLN A 1 86 ? -9.310 -38.641 -12.546 1.00 44.66 86 GLN A CA 1
ATOM 680 C C . GLN A 1 86 ? -8.407 -39.356 -11.526 1.00 44.66 86 GLN A C 1
ATOM 682 O O . GLN A 1 86 ? -7.611 -40.217 -11.889 1.00 44.66 86 GLN A O 1
ATOM 687 N N . PHE A 1 87 ? -8.450 -38.923 -10.270 1.00 33.75 87 PHE A N 1
ATOM 688 C CA . PHE A 1 87 ? -7.884 -39.673 -9.161 1.00 33.75 87 PHE A CA 1
ATOM 689 C C . PHE A 1 87 ? -9.051 -39.971 -8.242 1.00 33.75 87 PHE A C 1
ATOM 691 O O . PHE A 1 87 ? -9.587 -39.084 -7.572 1.00 33.75 87 PHE A O 1
ATOM 698 N N . ASP A 1 88 ? -9.496 -41.218 -8.323 1.00 39.91 88 ASP A N 1
ATOM 699 C CA . ASP A 1 88 ? -10.508 -41.766 -7.447 1.00 39.91 88 ASP A CA 1
ATOM 700 C C . ASP A 1 88 ? -10.102 -41.549 -5.986 1.00 39.91 88 ASP A C 1
ATOM 702 O O . ASP A 1 88 ? -8.968 -41.785 -5.564 1.00 39.91 88 ASP A O 1
ATOM 706 N N . SER A 1 89 ? -11.068 -41.047 -5.223 1.00 38.94 89 SER A N 1
ATOM 707 C CA . SER A 1 89 ? -11.021 -40.939 -3.767 1.00 38.94 89 SER A CA 1
ATOM 708 C C . SER A 1 89 ? -10.808 -42.325 -3.150 1.00 38.94 89 SER A C 1
ATOM 710 O O . SER A 1 89 ? -11.365 -43.310 -3.636 1.00 38.94 89 SER A O 1
ATOM 712 N N . PRO A 1 90 ? -10.118 -42.406 -2.004 1.00 37.81 90 PRO A N 1
ATOM 713 C CA . PRO A 1 90 ? -10.936 -42.571 -0.811 1.00 37.81 90 PRO A CA 1
ATOM 714 C C . PRO A 1 90 ? -10.447 -41.745 0.386 1.00 37.81 90 PRO A C 1
ATOM 716 O O . PRO A 1 90 ? -9.313 -41.839 0.835 1.00 37.81 90 PRO A O 1
ATOM 719 N N . HIS A 1 91 ? -11.399 -41.024 0.980 1.00 45.06 91 HIS A N 1
ATOM 720 C CA . HIS A 1 91 ? -11.520 -40.837 2.429 1.00 45.06 91 HIS A CA 1
ATOM 721 C C . HIS A 1 91 ? -10.334 -40.195 3.179 1.00 45.06 91 HIS A C 1
ATOM 723 O O . HIS A 1 91 ? -9.577 -40.865 3.873 1.00 45.06 91 HIS A O 1
ATOM 729 N N . HIS A 1 92 ? -10.343 -38.861 3.270 1.00 48.31 92 HIS A N 1
ATOM 730 C CA . HIS A 1 92 ? -9.968 -38.187 4.517 1.00 48.31 92 HIS A CA 1
ATOM 731 C C . HIS A 1 92 ? -11.057 -37.187 4.931 1.00 48.31 92 HIS A C 1
ATOM 733 O O . HIS A 1 92 ? -11.620 -36.445 4.132 1.00 48.31 92 HIS A O 1
ATOM 739 N N . LYS A 1 93 ? -11.421 -37.296 6.207 1.00 43.75 93 LYS A N 1
ATOM 740 C CA . LYS A 1 93 ? -12.663 -36.858 6.853 1.00 43.75 93 LYS A CA 1
ATOM 741 C C . LYS A 1 93 ? -12.850 -35.330 6.821 1.00 43.75 93 LYS A C 1
ATOM 743 O O . LYS A 1 93 ? -11.861 -34.604 6.897 1.00 43.75 93 LYS A O 1
ATOM 748 N N . PRO A 1 94 ? -14.098 -34.822 6.815 1.00 35.72 94 PRO A N 1
ATOM 749 C CA . PRO A 1 94 ? -14.352 -33.392 6.930 1.00 35.72 94 PRO A CA 1
ATOM 750 C C . PRO A 1 94 ? -13.818 -32.891 8.274 1.00 35.72 94 PRO A C 1
ATOM 752 O O . PRO A 1 94 ? -14.308 -33.284 9.338 1.00 35.72 94 PRO A O 1
ATOM 755 N N . MET A 1 95 ? -12.815 -32.011 8.241 1.00 45.44 95 MET A N 1
ATOM 756 C CA . MET A 1 95 ? -12.444 -31.237 9.418 1.00 45.44 95 MET A CA 1
ATOM 757 C C . MET A 1 95 ? -13.658 -30.396 9.796 1.00 45.44 95 MET A C 1
ATOM 759 O O . MET A 1 95 ? -14.028 -29.442 9.108 1.00 45.44 95 MET A O 1
ATOM 763 N N . LYS A 1 96 ? -14.325 -30.815 10.874 1.00 47.56 96 LYS A N 1
ATOM 764 C CA . LYS A 1 96 ? -15.445 -30.106 11.477 1.00 47.56 96 LYS A CA 1
ATOM 765 C C . LYS A 1 96 ? -15.039 -28.645 11.628 1.00 47.56 96 LYS A C 1
ATOM 767 O O . LYS A 1 96 ? -14.054 -28.339 12.299 1.00 47.56 96 LYS A O 1
ATOM 772 N N . LYS A 1 97 ? -15.804 -27.749 11.000 1.00 51.34 97 LYS A N 1
ATOM 773 C CA . LYS A 1 97 ? -15.737 -26.314 11.266 1.00 51.34 97 LYS A CA 1
ATOM 774 C C . LYS A 1 97 ? -15.963 -26.143 12.764 1.00 51.34 97 LYS A C 1
ATOM 776 O O . LYS A 1 97 ? -17.099 -26.206 13.229 1.00 51.34 97 LYS A O 1
ATOM 781 N N . HIS A 1 98 ? -14.894 -25.948 13.527 1.00 46.25 98 HIS A N 1
ATOM 782 C CA . HIS A 1 98 ? -15.036 -25.396 14.857 1.00 46.25 98 HIS A CA 1
ATOM 783 C C . HIS A 1 98 ? -15.580 -23.984 14.658 1.00 46.25 98 HIS A C 1
ATOM 785 O O . HIS A 1 98 ? -14.843 -23.059 14.315 1.00 46.25 98 HIS A O 1
ATOM 791 N N . LYS A 1 99 ? -16.895 -23.826 14.861 1.00 46.97 99 LYS A N 1
ATOM 792 C CA . LYS A 1 99 ? -17.457 -22.573 15.358 1.00 46.97 99 LYS A CA 1
ATOM 793 C C . LYS A 1 99 ? -16.642 -22.250 16.605 1.00 46.97 99 LYS A C 1
ATOM 795 O O . LYS A 1 99 ? -16.906 -22.793 17.673 1.00 46.97 99 LYS A O 1
ATOM 800 N N . LYS A 1 100 ? -15.610 -21.418 16.464 1.00 47.53 100 LYS A N 1
ATOM 801 C CA . LYS A 1 100 ? -15.086 -20.688 17.608 1.00 47.53 100 LYS A CA 1
ATOM 802 C C . LYS A 1 100 ? -16.222 -19.762 18.002 1.00 47.53 100 LYS A C 1
ATOM 804 O O . LYS A 1 100 ? -16.467 -18.751 17.349 1.00 47.53 100 LYS A O 1
ATOM 809 N N . THR A 1 101 ? -16.973 -20.195 19.005 1.00 47.97 101 THR A N 1
ATOM 810 C CA . THR A 1 101 ? -17.700 -19.320 19.910 1.00 47.97 101 THR A CA 1
ATOM 811 C C . THR A 1 101 ? -16.813 -18.107 20.141 1.00 47.97 101 THR A C 1
ATOM 813 O O . THR A 1 101 ? -15.704 -18.219 20.664 1.00 47.97 101 THR A O 1
ATOM 816 N N . GLN A 1 102 ? -17.240 -16.961 19.614 1.00 52.06 102 GLN A N 1
ATOM 817 C CA . GLN A 1 102 ? -16.584 -15.699 19.899 1.00 52.06 102 GLN A CA 1
ATOM 818 C C . GLN A 1 102 ? -16.587 -15.565 21.419 1.00 52.06 102 GLN A C 1
ATOM 820 O O . GLN A 1 102 ? -17.649 -15.570 22.035 1.00 52.06 102 GLN A O 1
ATOM 825 N N . ASN A 1 103 ? -15.402 -15.539 22.025 1.00 50.06 103 ASN A N 1
ATOM 826 C CA . ASN A 1 103 ? -15.257 -15.300 23.451 1.00 50.06 103 ASN A CA 1
ATOM 827 C C . ASN A 1 103 ? -15.877 -13.934 23.770 1.00 50.06 103 ASN A C 1
ATOM 829 O O . ASN A 1 103 ? -15.279 -12.888 23.526 1.00 50.06 103 ASN A O 1
ATOM 833 N N . ILE A 1 104 ? -17.081 -13.980 24.339 1.00 49.16 104 ILE A N 1
ATOM 834 C CA . ILE A 1 104 ? -17.868 -12.855 24.865 1.00 49.16 104 ILE A CA 1
ATOM 835 C C . ILE A 1 104 ? -17.111 -12.119 25.998 1.00 49.16 104 ILE A C 1
ATOM 837 O O . ILE A 1 104 ? -17.453 -10.994 26.361 1.00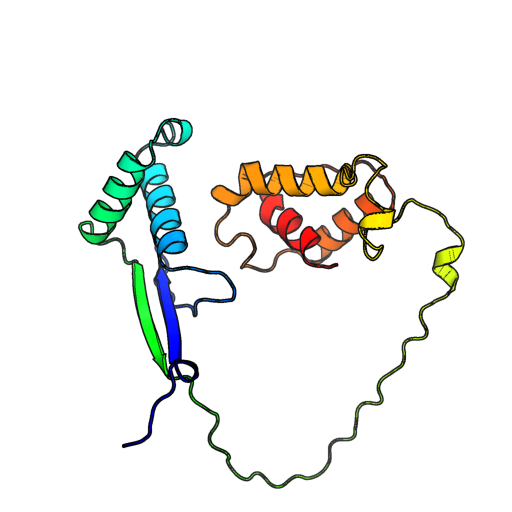 49.16 104 ILE A O 1
ATOM 841 N N . PHE A 1 105 ? -16.012 -12.692 26.498 1.00 43.34 105 PHE A N 1
ATOM 842 C CA . PHE A 1 105 ? -15.221 -12.166 27.612 1.00 43.34 105 PHE A CA 1
ATOM 843 C C . PHE A 1 105 ? -14.361 -10.927 27.317 1.00 43.34 105 PHE A C 1
ATOM 845 O O . PHE A 1 105 ? -13.994 -10.231 28.259 1.00 43.34 105 PHE A O 1
ATOM 852 N N . ASN A 1 106 ? -14.107 -10.553 26.057 1.00 46.22 106 ASN A N 1
ATOM 853 C CA . ASN A 1 106 ? -13.356 -9.314 25.777 1.00 46.22 106 ASN A CA 1
ATOM 854 C C . ASN A 1 106 ? -14.225 -8.042 25.780 1.00 46.22 106 ASN A C 1
ATOM 856 O O . ASN A 1 106 ? -13.732 -6.957 25.485 1.00 46.22 106 ASN A O 1
ATOM 860 N N . THR A 1 107 ? -15.504 -8.152 26.147 1.00 44.22 107 THR A N 1
ATOM 861 C CA . THR A 1 107 ? -16.435 -7.011 26.228 1.00 44.22 107 THR A CA 1
ATOM 862 C C . THR A 1 107 ? -16.296 -6.216 27.539 1.00 44.22 107 THR A C 1
ATOM 864 O O . THR A 1 107 ? -16.883 -5.145 27.669 1.00 44.22 107 THR A O 1
ATOM 867 N N . ILE A 1 108 ? -15.518 -6.706 28.513 1.00 44.97 108 ILE A N 1
ATOM 868 C CA . ILE A 1 108 ? -15.531 -6.173 29.890 1.00 44.97 108 ILE A CA 1
ATOM 869 C C . ILE A 1 108 ? -14.366 -5.212 30.191 1.00 44.97 108 ILE A C 1
ATOM 871 O O . ILE A 1 108 ? -14.489 -4.370 31.075 1.00 44.97 108 ILE A O 1
ATOM 875 N N . PHE A 1 109 ? -13.293 -5.204 29.394 1.00 44.09 109 PHE A N 1
ATOM 876 C CA . PHE A 1 109 ? -12.240 -4.189 29.509 1.00 44.09 109 PHE A CA 1
ATOM 877 C C . PHE A 1 109 ? -12.294 -3.245 28.310 1.00 44.09 109 PHE A C 1
ATOM 879 O O . PHE A 1 109 ? -11.665 -3.479 27.279 1.00 44.09 109 PHE A O 1
ATOM 886 N N . ARG A 1 110 ? -13.076 -2.167 28.441 1.00 49.03 110 ARG A N 1
ATOM 887 C CA . ARG A 1 110 ? -13.128 -1.055 27.481 1.00 49.03 110 ARG A CA 1
ATOM 888 C C . ARG A 1 110 ? -11.787 -0.306 27.443 1.00 49.03 110 ARG A C 1
ATOM 890 O O . ARG A 1 110 ? -11.670 0.795 27.968 1.00 49.03 110 ARG A O 1
ATOM 897 N N . LYS A 1 111 ? -10.781 -0.884 26.788 1.00 53.22 111 LYS A N 1
ATOM 898 C CA . LYS A 1 111 ? -9.737 -0.109 26.107 1.00 53.22 111 LYS A CA 1
ATOM 899 C C . LYS A 1 111 ? -10.233 0.185 24.688 1.00 53.22 111 LYS A C 1
ATOM 901 O O . LYS A 1 111 ? -10.945 -0.637 24.110 1.00 53.22 111 LYS A O 1
ATOM 906 N N . LYS A 1 112 ? -9.947 1.384 24.169 1.00 66.56 112 LYS A N 1
ATOM 907 C CA . LYS A 1 112 ? -10.405 1.892 22.861 1.00 66.56 112 LYS A CA 1
ATOM 908 C C . LYS A 1 112 ? -9.841 1.043 21.712 1.00 66.56 112 LYS A C 1
ATOM 910 O O . LYS A 1 112 ? -8.890 1.429 21.046 1.00 66.56 112 LYS A O 1
ATOM 915 N N . ARG A 1 113 ? -10.436 -0.124 21.474 1.00 78.19 113 ARG A N 1
ATOM 916 C CA . ARG A 1 113 ? -10.088 -0.994 20.353 1.00 78.19 113 ARG A CA 1
ATOM 917 C C . ARG A 1 113 ? -10.400 -0.267 19.043 1.00 78.19 113 ARG A C 1
ATOM 919 O O . ARG A 1 113 ? -11.508 0.223 18.875 1.00 78.19 113 ARG A O 1
ATOM 926 N N . VAL A 1 114 ? -9.438 -0.217 18.130 1.00 86.25 114 VAL A N 1
ATOM 927 C CA . VAL A 1 114 ? -9.558 0.441 16.819 1.00 86.25 114 VAL A CA 1
ATOM 928 C C . VAL A 1 114 ? -9.824 -0.589 15.719 1.00 86.25 114 VAL A C 1
ATOM 930 O O . VAL A 1 114 ? -10.632 -0.366 14.824 1.00 86.25 114 VAL A O 1
ATOM 933 N N . PHE A 1 115 ? -9.193 -1.762 15.805 1.00 88.38 115 PHE A N 1
ATOM 934 C CA . PHE A 1 115 ? -9.275 -2.787 14.764 1.00 88.38 115 PHE A CA 1
ATOM 935 C C . PHE A 1 115 ? -10.473 -3.728 14.931 1.00 88.38 115 PHE A C 1
ATOM 937 O O . PHE A 1 115 ? -10.746 -4.229 16.030 1.00 88.38 115 PHE A O 1
ATOM 944 N N . GLY A 1 116 ? -11.111 -4.067 13.806 1.00 86.50 116 GLY A N 1
ATOM 945 C CA . GLY A 1 116 ? -12.295 -4.933 13.755 1.00 86.50 116 GLY A CA 1
ATOM 946 C C . GLY A 1 116 ? -13.592 -4.232 14.171 1.00 86.50 116 GLY A C 1
ATOM 947 O O . GLY A 1 116 ? -14.573 -4.904 14.484 1.00 86.50 116 GLY A O 1
ATOM 948 N N . ILE A 1 117 ? -13.591 -2.898 14.212 1.00 86.19 117 ILE A N 1
ATOM 949 C CA . ILE A 1 117 ? -14.772 -2.064 14.444 1.00 86.19 117 ILE A CA 1
ATOM 950 C C . ILE A 1 117 ? -15.114 -1.341 13.129 1.00 86.19 117 ILE A C 1
ATOM 952 O O . ILE A 1 117 ? -14.194 -0.912 12.434 1.00 86.19 117 ILE A O 1
ATOM 956 N N . PRO A 1 118 ? -16.405 -1.193 12.764 1.00 86.81 118 PRO A N 1
ATOM 957 C CA . PRO A 1 118 ? -16.798 -0.437 11.575 1.00 86.81 118 PRO A CA 1
ATOM 958 C C . PRO A 1 118 ? -16.230 0.987 11.572 1.00 86.81 118 PRO A C 1
ATOM 960 O O . PRO A 1 118 ? -16.274 1.656 12.605 1.00 86.81 118 PRO A O 1
ATOM 963 N N . LEU A 1 119 ? -15.788 1.470 10.403 1.00 84.31 119 LEU A N 1
ATOM 964 C CA . LEU A 1 119 ? -15.175 2.800 10.249 1.00 84.31 119 LEU A CA 1
ATOM 965 C C . LEU A 1 119 ? -16.046 3.925 10.834 1.00 84.31 119 LEU A C 1
ATOM 967 O O . LEU A 1 119 ? -15.559 4.755 11.594 1.00 84.31 119 LEU A O 1
ATOM 971 N N . ALA A 1 120 ? -17.361 3.869 10.602 1.00 85.31 120 ALA A N 1
ATOM 972 C CA . ALA A 1 120 ? -18.332 4.835 11.127 1.00 85.31 120 ALA A CA 1
ATOM 973 C C . ALA A 1 120 ? -18.378 4.940 12.667 1.00 85.31 120 ALA A C 1
ATOM 975 O O . ALA A 1 120 ? -18.959 5.879 13.197 1.00 85.31 120 ALA A O 1
ATOM 976 N N . LYS A 1 121 ? -17.824 3.961 13.396 1.00 85.25 121 LYS A N 1
ATOM 977 C CA . LYS A 1 121 ? -17.758 3.958 14.866 1.00 85.25 121 LYS A CA 1
ATOM 978 C C . LYS A 1 121 ? -16.384 4.334 15.421 1.00 85.25 121 LYS A C 1
ATOM 980 O O . LYS A 1 121 ? -16.284 4.541 16.628 1.00 85.25 121 LYS A O 1
ATOM 985 N N . ILE A 1 122 ? -15.342 4.344 14.589 1.00 85.88 122 ILE A N 1
ATOM 986 C CA . ILE A 1 122 ? -13.972 4.677 15.013 1.00 85.88 122 ILE A CA 1
ATOM 987 C C . ILE A 1 122 ? -13.545 6.059 14.539 1.00 85.88 122 ILE A C 1
ATOM 989 O O . ILE A 1 122 ? -12.752 6.693 15.229 1.00 85.88 122 ILE A O 1
ATOM 993 N N . CYS A 1 123 ? -14.049 6.506 13.387 1.00 86.38 123 CYS A N 1
ATOM 994 C CA . CYS A 1 123 ? -13.830 7.862 12.924 1.00 86.38 123 CYS A CA 1
ATOM 995 C C . CYS A 1 123 ? -14.592 8.837 13.821 1.00 86.38 123 CYS A C 1
ATOM 997 O O . CYS A 1 123 ? -15.644 8.503 14.377 1.00 86.38 123 CYS A O 1
ATOM 999 N N . ASP A 1 124 ? -14.043 10.033 13.983 1.00 83.50 124 ASP A N 1
ATOM 1000 C CA . ASP A 1 124 ? -14.694 11.071 14.767 1.00 83.50 124 ASP A CA 1
ATOM 1001 C C . ASP A 1 124 ? -15.875 11.717 14.011 1.00 83.50 124 ASP A C 1
ATOM 1003 O O . ASP A 1 124 ? -16.310 11.259 12.951 1.00 83.50 124 ASP A O 1
ATOM 1007 N N . LYS A 1 125 ? -16.432 12.796 14.575 1.00 81.94 125 LYS A N 1
ATOM 1008 C CA . LYS A 1 125 ? -17.577 13.510 13.986 1.00 81.94 125 LYS A CA 1
ATOM 1009 C C . LYS A 1 125 ? -17.261 14.146 12.626 1.00 81.94 125 LYS A C 1
ATOM 1011 O O . LYS A 1 125 ? -18.196 14.396 11.871 1.00 81.94 125 LYS A O 1
ATOM 1016 N N . ASN A 1 126 ? -15.986 14.384 12.329 1.00 86.00 126 ASN A N 1
ATOM 1017 C CA . ASN A 1 126 ? -15.506 14.953 11.073 1.00 86.00 126 ASN A CA 1
ATOM 1018 C C . ASN A 1 126 ? -15.098 13.868 10.064 1.00 86.00 126 ASN A C 1
ATOM 1020 O O . ASN A 1 126 ? -14.641 14.200 8.975 1.00 86.00 126 ASN A O 1
ATOM 1024 N N . LEU A 1 127 ? -15.314 12.586 10.398 1.00 83.62 127 LEU A N 1
ATOM 1025 C CA . LEU A 1 127 ? -14.871 11.408 9.646 1.00 83.62 127 LEU A CA 1
ATOM 1026 C C . LEU A 1 127 ? -13.350 11.185 9.672 1.00 83.62 127 LEU A C 1
ATOM 1028 O O . LEU A 1 127 ? -12.845 10.366 8.898 1.00 83.62 127 LEU A O 1
ATOM 1032 N N . ASP A 1 128 ? -12.634 11.815 10.604 1.00 86.62 128 ASP A N 1
ATOM 1033 C CA . ASP A 1 128 ? -11.189 11.652 10.716 1.00 86.62 128 ASP A CA 1
ATOM 1034 C C . ASP A 1 128 ? -10.842 10.279 11.321 1.00 86.62 128 ASP A C 1
ATOM 1036 O O . ASP A 1 128 ? -11.430 9.876 12.336 1.00 86.62 128 ASP A O 1
ATOM 1040 N N . PRO A 1 129 ? -9.900 9.518 10.726 1.00 88.81 129 PRO A N 1
ATOM 1041 C CA . PRO A 1 129 ? -9.464 8.242 11.279 1.00 88.81 129 PRO A CA 1
ATOM 1042 C C . PRO A 1 129 ? -8.753 8.404 12.633 1.00 88.81 129 PRO A C 1
ATOM 1044 O O . PRO A 1 129 ? -8.148 9.440 12.903 1.00 88.81 129 PRO A O 1
ATOM 1047 N N . PRO A 1 130 ? -8.711 7.354 13.474 1.00 89.50 130 PRO A N 1
ATOM 1048 C CA . PRO A 1 130 ? -7.920 7.379 14.702 1.00 89.50 130 PRO A CA 1
ATOM 1049 C C . PRO A 1 130 ? -6.441 7.693 14.440 1.00 89.50 130 PRO A C 1
ATOM 1051 O O . PRO A 1 130 ? -5.852 7.161 13.498 1.00 89.50 130 PRO A O 1
ATOM 1054 N N . GLU A 1 131 ? -5.810 8.465 15.330 1.00 89.69 131 GLU A N 1
ATOM 1055 C CA . GLU A 1 131 ? -4.402 8.894 15.223 1.00 89.69 131 GLU A CA 1
ATOM 1056 C C . GLU A 1 131 ? -3.441 7.730 14.930 1.00 89.69 131 GLU A C 1
ATOM 1058 O O . GLU A 1 131 ? -2.542 7.839 14.098 1.00 89.69 131 GLU A O 1
ATOM 1063 N N . GLY A 1 132 ? -3.665 6.572 15.561 1.00 89.38 132 GLY A N 1
ATOM 1064 C CA . GLY A 1 132 ? -2.859 5.376 15.326 1.00 89.38 132 GLY A CA 1
ATOM 1065 C C . GLY A 1 132 ? -2.912 4.872 13.878 1.00 89.38 132 GLY A C 1
ATOM 1066 O O . GLY A 1 132 ? -1.912 4.365 13.389 1.00 89.38 132 GLY A O 1
ATOM 1067 N N . ILE A 1 133 ? -4.038 5.038 13.182 1.00 91.06 133 ILE A N 1
ATOM 1068 C CA . ILE A 1 133 ? -4.176 4.690 11.761 1.00 91.06 133 ILE A CA 1
ATOM 1069 C C . ILE A 1 133 ? -3.511 5.754 10.891 1.00 91.06 133 ILE A C 1
ATOM 1071 O O . ILE A 1 133 ? -2.742 5.408 9.997 1.00 91.06 133 ILE A O 1
ATOM 1075 N N . ILE A 1 134 ? -3.729 7.038 11.197 1.00 91.38 134 ILE A N 1
ATOM 1076 C CA . ILE A 1 134 ? -3.088 8.151 10.481 1.00 91.38 134 ILE A CA 1
ATOM 1077 C C . ILE A 1 134 ? -1.566 7.999 10.523 1.00 91.38 134 ILE A C 1
ATOM 1079 O O . ILE A 1 134 ? -0.909 8.084 9.492 1.00 91.38 134 ILE A O 1
ATOM 1083 N N . LYS A 1 135 ? -0.993 7.690 11.688 1.00 92.56 135 LYS A N 1
ATOM 1084 C CA . LYS A 1 135 ? 0.454 7.515 11.847 1.00 92.56 135 LYS A CA 1
ATOM 1085 C C . LYS A 1 135 ? 1.009 6.356 11.010 1.00 92.56 135 LYS A C 1
ATOM 1087 O O . LYS A 1 135 ? 2.068 6.503 10.405 1.00 92.56 135 LYS A O 1
ATOM 1092 N N . LEU A 1 136 ? 0.289 5.232 10.916 1.00 93.12 136 LEU A N 1
ATOM 1093 C CA . LEU A 1 136 ? 0.656 4.145 9.999 1.00 93.12 136 LEU A CA 1
ATOM 1094 C C . LEU A 1 136 ? 0.608 4.605 8.537 1.00 93.12 136 LEU A C 1
ATOM 1096 O O . LEU A 1 136 ? 1.514 4.289 7.770 1.00 93.12 136 LEU A O 1
ATOM 1100 N N . MET A 1 137 ? -0.426 5.354 8.144 1.00 92.38 137 MET A N 1
ATOM 1101 C CA . MET A 1 137 ? -0.557 5.880 6.781 1.00 92.38 137 MET A CA 1
ATOM 1102 C C . MET A 1 137 ? 0.563 6.863 6.437 1.00 92.38 137 MET A C 1
ATOM 1104 O O . MET A 1 137 ? 1.145 6.749 5.363 1.00 92.38 137 MET A O 1
ATOM 1108 N N . VAL A 1 138 ? 0.908 7.773 7.351 1.00 92.88 138 VAL A N 1
ATOM 1109 C CA . VAL A 1 138 ? 2.013 8.729 7.184 1.00 92.88 138 VAL A CA 1
ATOM 1110 C C . VAL A 1 138 ? 3.342 7.995 7.016 1.00 92.88 138 VAL A C 1
ATOM 1112 O O . VAL A 1 138 ? 4.071 8.302 6.078 1.00 92.88 138 VAL A O 1
ATOM 1115 N N . GLN A 1 139 ? 3.620 6.971 7.833 1.00 93.50 139 GLN A N 1
ATOM 1116 C CA . GLN A 1 139 ? 4.834 6.156 7.697 1.00 93.50 139 GLN A CA 1
ATOM 1117 C C . GLN A 1 139 ? 4.940 5.529 6.300 1.00 93.50 139 GLN A C 1
ATOM 1119 O O . GLN A 1 139 ? 5.980 5.590 5.644 1.00 93.50 139 GLN A O 1
ATOM 1124 N N . VAL A 1 140 ? 3.847 4.925 5.827 1.00 92.31 140 VAL A N 1
ATOM 1125 C CA . VAL A 1 140 ? 3.804 4.290 4.504 1.00 92.31 140 VAL A CA 1
ATOM 1126 C C . VAL A 1 140 ? 3.896 5.329 3.390 1.00 92.31 140 VAL A C 1
ATOM 1128 O O . VAL A 1 140 ? 4.548 5.073 2.385 1.00 92.31 140 VAL A O 1
ATOM 1131 N N . TYR A 1 141 ? 3.297 6.503 3.558 1.00 91.06 141 TYR A N 1
ATOM 1132 C CA . TYR A 1 141 ? 3.387 7.586 2.585 1.00 91.06 141 TYR A CA 1
ATOM 1133 C C . TYR A 1 141 ? 4.818 8.132 2.463 1.00 91.06 141 TYR A C 1
ATOM 1135 O O . TYR A 1 141 ? 5.321 8.282 1.353 1.00 91.06 141 TYR A O 1
ATOM 1143 N N . GLN A 1 142 ? 5.490 8.374 3.592 1.00 89.94 142 GLN A N 1
ATOM 1144 C CA . GLN A 1 142 ? 6.829 8.968 3.633 1.00 89.94 142 GLN A CA 1
ATOM 1145 C C . GLN A 1 142 ? 7.927 8.000 3.175 1.00 89.94 142 GLN A C 1
ATOM 1147 O O . GLN A 1 142 ? 8.811 8.400 2.421 1.00 89.94 142 GLN A O 1
ATOM 1152 N N . HIS A 1 143 ? 7.859 6.733 3.600 1.00 90.62 143 HIS A N 1
ATOM 1153 C CA . HIS A 1 143 ? 8.947 5.761 3.415 1.00 90.62 143 HIS A CA 1
ATOM 1154 C C . HIS A 1 143 ? 8.586 4.595 2.483 1.00 90.62 143 HIS A C 1
ATOM 1156 O O . HIS A 1 143 ? 9.458 3.863 2.000 1.00 90.62 143 HIS A O 1
ATOM 1162 N N . GLY A 1 144 ? 7.296 4.375 2.220 1.00 88.75 144 GLY A N 1
ATOM 1163 C CA . GLY A 1 144 ? 6.828 3.340 1.298 1.00 88.75 144 GLY A CA 1
ATOM 1164 C C . GLY A 1 144 ? 7.403 3.489 -0.111 1.00 88.75 144 GLY A C 1
ATOM 1165 O O . GLY A 1 144 ? 7.840 2.479 -0.666 1.00 88.75 144 GLY A O 1
ATOM 1166 N N . PRO A 1 145 ? 7.518 4.706 -0.679 1.00 84.88 145 PRO A N 1
ATOM 1167 C CA . PRO A 1 145 ? 8.113 4.899 -1.997 1.00 84.88 145 PRO A CA 1
ATOM 1168 C C . PRO A 1 145 ? 9.594 4.486 -2.102 1.00 84.88 145 PRO A C 1
ATOM 1170 O O . PRO A 1 145 ? 10.094 4.326 -3.218 1.00 84.88 145 PRO A O 1
ATOM 1173 N N . GLN A 1 146 ? 10.312 4.366 -0.985 1.00 80.50 146 GLN A N 1
ATOM 1174 C CA . GLN A 1 146 ? 11.703 3.915 -0.870 1.00 80.50 146 GLN A CA 1
ATOM 1175 C C . GLN A 1 146 ? 11.787 2.431 -0.472 1.00 80.50 146 GLN A C 1
ATOM 1177 O O . GLN A 1 146 ? 12.851 1.825 -0.550 1.00 80.50 146 GLN A O 1
ATOM 1182 N N . THR A 1 147 ? 10.671 1.818 -0.073 1.00 85.12 147 THR A N 1
ATOM 1183 C CA . THR A 1 147 ? 10.638 0.451 0.445 1.00 85.12 147 THR A CA 1
ATOM 1184 C C . THR A 1 147 ? 10.356 -0.559 -0.669 1.00 85.12 147 THR A C 1
ATOM 1186 O O . THR A 1 147 ? 9.246 -0.653 -1.196 1.00 85.12 147 THR A O 1
ATOM 1189 N N . SER A 1 148 ? 11.355 -1.374 -1.016 1.00 80.12 148 SER A N 1
ATOM 1190 C CA . SER A 1 148 ? 11.220 -2.396 -2.063 1.00 80.12 148 SER A CA 1
ATOM 1191 C C . SER A 1 148 ? 10.180 -3.466 -1.706 1.00 80.12 148 SER A C 1
ATOM 1193 O O . SER A 1 148 ? 10.314 -4.187 -0.715 1.00 80.12 148 SER A O 1
ATOM 1195 N N . GLY A 1 149 ? 9.152 -3.610 -2.545 1.00 79.81 149 GLY A N 1
ATOM 1196 C CA . GLY A 1 149 ? 8.094 -4.604 -2.350 1.00 79.81 149 GLY A CA 1
ATOM 1197 C C . GLY A 1 149 ? 7.106 -4.264 -1.231 1.00 79.81 149 GLY A C 1
ATOM 1198 O O . GLY A 1 149 ? 6.472 -5.180 -0.701 1.00 79.81 149 GLY A O 1
ATOM 1199 N N . ILE A 1 150 ? 6.968 -2.981 -0.871 1.00 86.56 150 ILE A N 1
ATOM 1200 C CA . ILE A 1 150 ? 5.923 -2.492 0.039 1.00 86.56 150 ILE A CA 1
ATOM 1201 C C . ILE A 1 150 ? 4.542 -3.010 -0.396 1.00 86.56 150 ILE A C 1
ATOM 1203 O O . ILE A 1 150 ? 4.255 -3.074 -1.588 1.00 86.56 150 ILE A O 1
ATOM 1207 N N . LEU A 1 151 ? 3.714 -3.450 0.559 1.00 83.75 151 LEU A N 1
ATOM 1208 C CA . LEU A 1 151 ? 2.393 -4.075 0.332 1.00 83.75 151 LEU A CA 1
ATOM 1209 C C . LEU A 1 151 ? 2.385 -5.391 -0.477 1.00 83.75 151 LEU A C 1
ATOM 1211 O O . LEU A 1 151 ? 1.331 -6.003 -0.621 1.00 83.75 151 LEU A O 1
ATOM 1215 N N . ARG A 1 152 ? 3.539 -5.869 -0.957 1.00 80.62 152 ARG A N 1
ATOM 1216 C CA . ARG A 1 152 ? 3.667 -7.130 -1.702 1.00 80.62 152 ARG A CA 1
ATOM 1217 C C . ARG A 1 152 ? 4.367 -8.220 -0.896 1.00 80.62 152 ARG A C 1
ATOM 1219 O O . ARG A 1 152 ? 3.932 -9.369 -0.899 1.00 80.62 152 ARG A O 1
ATOM 1226 N N . ARG A 1 153 ? 5.481 -7.887 -0.242 1.00 74.12 153 ARG A N 1
ATOM 1227 C CA . ARG A 1 153 ? 6.236 -8.832 0.590 1.00 74.12 153 ARG A CA 1
ATOM 1228 C C . ARG A 1 153 ? 5.619 -8.875 1.986 1.00 74.12 153 ARG A C 1
ATOM 1230 O O . ARG A 1 153 ? 5.386 -7.835 2.597 1.00 74.12 153 ARG A O 1
ATOM 1237 N N . GLY A 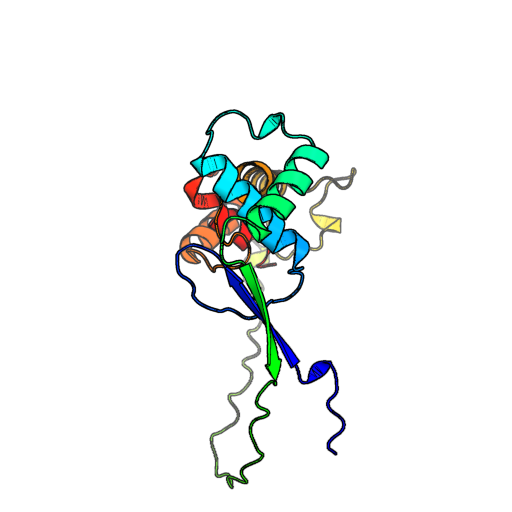1 154 ? 5.351 -10.084 2.481 1.00 66.31 154 GLY A N 1
ATOM 1238 C CA . GLY A 1 154 ? 4.962 -10.280 3.876 1.00 66.31 154 GLY A CA 1
ATOM 1239 C C . GLY A 1 154 ? 6.06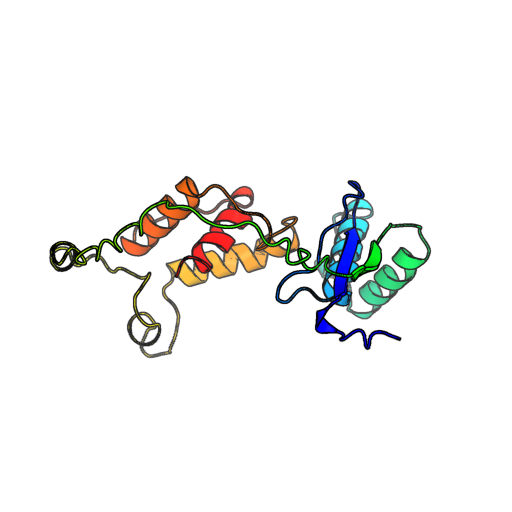5 -9.785 4.812 1.00 66.31 154 GLY A C 1
ATOM 1240 O O . GLY A 1 154 ? 7.239 -9.803 4.444 1.00 66.31 154 GLY A O 1
ATOM 1241 N N . ASN A 1 155 ? 5.691 -9.341 6.010 1.00 79.88 155 ASN A N 1
ATOM 1242 C CA . ASN A 1 155 ? 6.651 -8.881 7.008 1.00 79.88 155 ASN A CA 1
ATOM 1243 C C . ASN A 1 155 ? 6.525 -9.647 8.331 1.00 79.88 155 ASN A C 1
ATOM 1245 O O . ASN A 1 155 ? 5.706 -10.558 8.458 1.00 79.88 155 ASN A O 1
ATOM 1249 N N . ASN A 1 156 ? 7.341 -9.279 9.320 1.00 86.19 156 ASN A N 1
ATOM 1250 C CA . ASN A 1 156 ? 7.334 -9.832 10.663 1.00 86.19 156 ASN A CA 1
ATOM 1251 C C . ASN A 1 156 ? 5.941 -9.710 11.312 1.00 86.19 156 ASN A C 1
ATOM 1253 O O . ASN A 1 156 ? 5.561 -8.670 11.856 1.00 86.19 156 ASN A O 1
ATOM 1257 N N . ALA A 1 157 ? 5.184 -10.808 11.265 1.00 86.69 157 ALA A N 1
ATOM 1258 C CA . ALA A 1 157 ? 3.817 -10.878 11.766 1.00 86.69 157 ALA A CA 1
ATOM 1259 C C . ALA A 1 157 ? 3.722 -10.657 13.284 1.00 86.69 157 ALA A C 1
ATOM 1261 O O . ALA A 1 157 ? 2.701 -10.160 13.761 1.00 86.69 157 ALA A O 1
ATOM 1262 N N . LEU A 1 158 ? 4.775 -10.991 14.043 1.00 89.75 158 LEU A N 1
ATOM 1263 C CA . LEU A 1 158 ? 4.826 -10.740 15.485 1.00 89.75 158 LEU A CA 1
ATOM 1264 C C . LEU A 1 158 ? 4.896 -9.239 15.765 1.00 89.75 158 LEU A C 1
ATOM 1266 O O . LEU A 1 158 ? 4.105 -8.726 16.553 1.00 89.75 158 LEU A O 1
ATOM 1270 N N . LEU A 1 159 ? 5.767 -8.529 15.048 1.00 90.06 159 LEU A N 1
ATOM 1271 C CA . LEU A 1 159 ? 5.908 -7.081 15.176 1.00 90.06 159 LEU A CA 1
ATOM 1272 C C . LEU A 1 159 ? 4.636 -6.344 14.731 1.00 90.06 159 LEU A C 1
ATOM 1274 O O . LEU A 1 159 ? 4.181 -5.413 15.394 1.00 90.06 159 LEU A O 1
ATOM 1278 N N . GLY A 1 160 ? 4.011 -6.796 13.638 1.00 90.56 160 GLY A N 1
ATOM 1279 C CA . GLY A 1 160 ? 2.723 -6.257 13.195 1.00 90.56 160 GLY A CA 1
ATOM 1280 C C . GLY A 1 160 ? 1.616 -6.458 14.235 1.00 90.56 160 GLY A C 1
ATOM 1281 O O . GLY A 1 160 ? 0.820 -5.551 14.486 1.00 90.56 160 GLY A O 1
ATOM 1282 N N . LYS A 1 161 ? 1.590 -7.620 14.896 1.00 90.38 161 LYS A N 1
ATOM 1283 C CA . LYS A 1 161 ? 0.654 -7.894 15.990 1.00 90.38 161 LYS A CA 1
ATOM 1284 C C . LYS A 1 161 ? 0.897 -6.974 17.191 1.00 90.38 161 LYS A C 1
ATOM 1286 O O . LYS A 1 161 ? -0.069 -6.425 17.711 1.00 90.38 161 LYS A O 1
ATOM 1291 N N . GLU A 1 162 ? 2.150 -6.756 17.584 1.00 92.12 162 GLU A N 1
ATOM 1292 C CA . GLU A 1 162 ? 2.502 -5.856 18.689 1.00 92.12 162 GLU A CA 1
ATOM 1293 C C . GLU A 1 162 ? 2.050 -4.412 18.417 1.00 92.12 162 GLU A C 1
ATOM 1295 O O . GLU A 1 162 ? 1.393 -3.795 19.256 1.00 92.12 162 GLU A O 1
ATOM 1300 N N . ILE A 1 163 ? 2.330 -3.883 17.220 1.00 92.06 163 ILE A N 1
ATOM 1301 C CA . ILE A 1 163 ? 1.882 -2.538 16.819 1.00 92.06 163 ILE A CA 1
ATOM 1302 C C . ILE A 1 163 ? 0.351 -2.446 16.854 1.00 92.06 163 ILE A C 1
ATOM 1304 O O . ILE A 1 163 ? -0.207 -1.495 17.404 1.00 92.06 163 ILE A O 1
ATOM 1308 N N . LYS A 1 164 ? -0.346 -3.457 16.320 1.00 91.38 164 LYS A N 1
ATOM 1309 C CA . LYS A 1 164 ? -1.815 -3.532 16.333 1.00 91.38 164 LYS A CA 1
ATOM 1310 C C . LYS A 1 164 ? -2.380 -3.520 17.757 1.00 91.38 164 LYS A C 1
ATOM 1312 O O . LYS A 1 164 ? -3.402 -2.880 18.012 1.00 91.38 164 LYS A O 1
ATOM 1317 N N . GLU A 1 165 ? -1.746 -4.236 18.680 1.00 91.31 165 GLU A N 1
ATOM 1318 C CA . GLU A 1 165 ? -2.143 -4.286 20.089 1.00 91.31 165 GLU A CA 1
ATOM 1319 C C . GLU A 1 165 ? -1.923 -2.943 20.790 1.00 91.31 165 GLU A C 1
ATOM 1321 O O . GLU A 1 165 ? -2.851 -2.461 21.442 1.00 91.31 165 GLU A O 1
ATOM 1326 N N . LYS A 1 166 ? -0.778 -2.282 20.569 1.00 91.50 166 LYS A N 1
ATOM 1327 C CA . LYS A 1 166 ? -0.507 -0.934 21.102 1.00 91.50 166 LYS A CA 1
ATOM 1328 C C . LYS A 1 166 ? -1.531 0.091 20.614 1.00 91.50 166 LYS A C 1
ATOM 1330 O O . LYS A 1 166 ? -2.095 0.828 21.419 1.00 91.50 166 LYS A O 1
ATOM 1335 N N . ILE A 1 167 ? -1.867 0.075 19.322 1.00 91.69 167 ILE A N 1
ATOM 1336 C CA . ILE A 1 167 ? -2.908 0.952 18.762 1.00 91.69 167 ILE A CA 1
ATOM 1337 C C . ILE A 1 167 ? -4.281 0.666 19.394 1.00 91.69 167 ILE A C 1
ATOM 1339 O O . ILE A 1 167 ? -4.996 1.600 19.742 1.00 91.69 167 ILE A O 1
ATOM 1343 N N . ASN A 1 168 ? -4.653 -0.604 19.594 1.00 90.25 168 ASN A N 1
ATOM 1344 C CA . ASN A 1 168 ? -5.911 -0.966 20.267 1.00 90.25 168 ASN A CA 1
ATOM 1345 C C . ASN A 1 168 ? -5.952 -0.580 21.752 1.00 90.25 168 ASN A C 1
ATOM 1347 O O . ASN A 1 168 ? -7.037 -0.418 22.313 1.00 90.25 168 ASN A O 1
ATOM 1351 N N . ALA A 1 169 ? -4.797 -0.502 22.409 1.00 87.06 169 ALA A 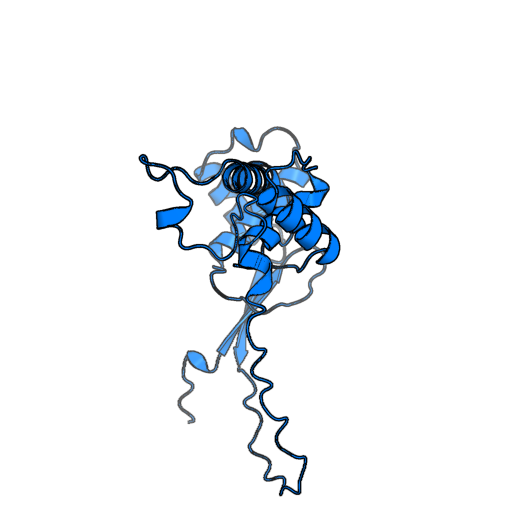N 1
ATOM 1352 C CA . ALA A 1 169 ? -4.697 -0.049 23.788 1.00 87.06 169 ALA A CA 1
ATOM 1353 C C . ALA A 1 169 ? -4.727 1.485 23.902 1.00 87.06 169 ALA A C 1
ATOM 1355 O O . ALA A 1 169 ? -5.038 1.998 24.976 1.00 87.06 169 ALA A O 1
ATOM 1356 N N . GLY A 1 170 ? -4.471 2.203 22.801 1.00 85.81 170 GLY A N 1
ATOM 1357 C CA . GLY A 1 170 ? -4.210 3.643 22.813 1.00 85.81 170 GLY A CA 1
ATOM 1358 C C . GLY A 1 170 ? -2.829 3.982 23.380 1.00 85.81 170 GLY A C 1
ATOM 1359 O O . GLY A 1 170 ? -2.609 5.110 23.816 1.00 85.81 170 GLY A O 1
ATOM 1360 N N . ASP A 1 171 ? -1.917 3.008 23.403 1.00 88.25 171 ASP A N 1
ATOM 1361 C CA . ASP A 1 171 ? -0.572 3.173 23.939 1.00 88.25 171 ASP A CA 1
ATOM 1362 C C . ASP A 1 171 ? 0.322 3.891 22.923 1.00 88.25 171 ASP A C 1
ATOM 1364 O O . ASP A 1 171 ? 0.171 3.757 21.704 1.00 88.25 171 ASP A O 1
ATOM 1368 N N . LYS A 1 172 ? 1.313 4.631 23.428 1.00 86.31 172 LYS A N 1
ATOM 1369 C CA . LYS A 1 172 ? 2.339 5.229 22.574 1.00 86.31 172 LYS A CA 1
ATOM 1370 C C . LYS A 1 172 ? 3.197 4.131 21.952 1.00 86.31 172 LYS A C 1
ATOM 1372 O O . LYS A 1 172 ? 3.616 3.186 22.616 1.00 86.31 172 LYS A O 1
ATOM 1377 N N . TYR A 1 173 ? 3.506 4.298 20.675 1.00 88.81 173 TYR A N 1
ATOM 1378 C CA . TYR A 1 173 ? 4.400 3.415 19.943 1.00 88.81 173 TYR A CA 1
ATOM 1379 C C . TYR A 1 173 ? 5.284 4.224 18.992 1.00 88.81 173 TYR A C 1
ATOM 1381 O O . TYR A 1 173 ? 4.910 5.314 18.537 1.00 88.81 173 TYR A O 1
ATOM 1389 N N . HIS A 1 174 ? 6.467 3.688 18.710 1.00 90.31 174 HIS A N 1
ATOM 1390 C CA . HIS A 1 174 ? 7.431 4.251 17.774 1.00 90.31 174 HIS A CA 1
ATOM 1391 C C . HIS A 1 174 ? 7.437 3.420 16.487 1.00 90.31 174 HIS A C 1
ATOM 1393 O O . HIS A 1 174 ? 7.249 2.204 16.538 1.00 90.31 174 HIS A O 1
ATOM 1399 N N . LEU A 1 175 ? 7.589 4.094 15.350 1.00 91.19 175 LEU A N 1
ATOM 1400 C CA . LEU A 1 175 ? 7.784 3.474 14.047 1.00 91.19 175 LEU A CA 1
ATOM 1401 C C . LEU A 1 175 ? 9.110 3.996 13.517 1.00 91.19 175 LEU A C 1
ATOM 1403 O O . LEU A 1 175 ? 9.291 5.207 13.433 1.00 91.19 175 LEU A O 1
ATOM 1407 N N . GLU A 1 176 ? 10.004 3.081 13.184 1.00 90.25 176 GLU A N 1
ATOM 1408 C CA . GLU A 1 176 ? 11.242 3.395 12.484 1.00 90.25 176 GLU A CA 1
ATOM 1409 C C . GLU A 1 176 ? 11.077 3.132 10.984 1.00 90.25 176 GLU A C 1
ATOM 1411 O O . GLU A 1 176 ? 10.255 2.310 10.567 1.00 90.25 176 GLU A O 1
ATOM 1416 N N . ASP A 1 177 ? 11.912 3.767 10.165 1.00 87.12 177 ASP A N 1
ATOM 1417 C CA . ASP A 1 177 ? 11.911 3.649 8.702 1.00 87.12 177 ASP A CA 1
ATOM 1418 C C . ASP A 1 177 ? 11.950 2.190 8.234 1.00 87.12 177 ASP A C 1
ATOM 1420 O O . ASP A 1 177 ? 11.206 1.787 7.336 1.00 87.12 177 ASP A O 1
ATOM 1424 N N . HIS A 1 178 ? 12.751 1.354 8.898 1.00 87.25 178 HIS A N 1
ATOM 1425 C CA . HIS A 1 178 ? 12.889 -0.064 8.563 1.00 87.25 178 HIS A CA 1
ATOM 1426 C C . HIS A 1 178 ? 11.605 -0.875 8.842 1.00 87.25 178 HIS A C 1
ATOM 1428 O O . HIS A 1 178 ? 11.414 -1.963 8.296 1.00 87.25 178 HIS A O 1
ATOM 1434 N N . MET A 1 179 ? 10.693 -0.346 9.665 1.00 90.44 179 MET A N 1
ATOM 1435 C CA . MET A 1 179 ? 9.409 -0.959 10.015 1.00 90.44 179 MET A CA 1
ATOM 1436 C C . MET A 1 179 ? 8.291 -0.595 9.033 1.00 90.44 179 MET A C 1
ATOM 1438 O O . MET A 1 179 ? 7.166 -1.071 9.193 1.00 90.44 179 MET A O 1
ATOM 1442 N N . THR A 1 180 ? 8.569 0.204 8.003 1.00 91.31 180 THR A N 1
ATOM 1443 C CA . THR A 1 180 ? 7.593 0.611 6.980 1.00 91.31 180 THR A CA 1
ATOM 1444 C C . THR A 1 180 ? 6.826 -0.561 6.345 1.00 91.31 180 THR A C 1
ATOM 1446 O O . THR A 1 180 ? 5.596 -0.477 6.267 1.00 91.31 180 THR A O 1
ATOM 1449 N N . PRO A 1 181 ? 7.451 -1.704 5.979 1.00 90.06 181 PRO A N 1
ATOM 1450 C CA . PRO A 1 181 ? 6.684 -2.857 5.510 1.00 90.06 181 PRO A CA 1
ATOM 1451 C C . PRO A 1 181 ? 5.770 -3.451 6.593 1.00 90.06 181 PRO A C 1
ATOM 1453 O O . PRO A 1 181 ? 4.706 -3.985 6.280 1.00 90.06 181 PRO A O 1
ATOM 1456 N N . THR A 1 182 ? 6.133 -3.333 7.878 1.00 90.94 182 THR A N 1
ATOM 1457 C CA . THR A 1 182 ? 5.296 -3.797 8.997 1.00 90.94 182 THR A CA 1
ATOM 1458 C C . THR A 1 182 ? 4.094 -2.885 9.115 1.00 90.94 182 THR A C 1
ATOM 1460 O O . THR A 1 182 ? 2.968 -3.374 9.146 1.00 90.94 182 THR A O 1
ATOM 1463 N N . ALA A 1 183 ? 4.326 -1.571 9.118 1.00 90.56 183 ALA A N 1
ATOM 1464 C CA . ALA A 1 183 ? 3.280 -0.563 9.199 1.00 90.56 183 ALA A CA 1
ATOM 1465 C C . ALA A 1 183 ? 2.244 -0.742 8.076 1.00 90.56 183 ALA A C 1
ATOM 1467 O O . ALA A 1 183 ? 1.044 -0.796 8.341 1.00 90.56 183 ALA A O 1
ATOM 1468 N N . ALA A 1 184 ? 2.714 -0.961 6.845 1.00 90.06 184 ALA A N 1
ATOM 1469 C CA . ALA A 1 184 ? 1.863 -1.263 5.697 1.00 90.06 184 ALA A CA 1
ATOM 1470 C C . ALA A 1 184 ? 1.040 -2.546 5.878 1.00 90.06 184 ALA A C 1
ATOM 1472 O O . ALA A 1 184 ? -0.146 -2.572 5.554 1.00 90.06 184 ALA A O 1
ATOM 1473 N N . SER A 1 185 ? 1.642 -3.603 6.434 1.00 87.69 185 SER A N 1
ATOM 1474 C CA . SER A 1 185 ? 0.938 -4.868 6.667 1.00 87.69 185 SER A CA 1
ATOM 1475 C C . SER A 1 185 ? -0.154 -4.757 7.734 1.00 87.69 185 SER A C 1
ATOM 1477 O O . SER A 1 185 ? -1.210 -5.363 7.579 1.00 87.69 185 SER A O 1
ATOM 1479 N N . VAL A 1 186 ? 0.042 -3.945 8.781 1.00 85.50 186 VAL A N 1
ATOM 1480 C CA . VAL A 1 186 ? -0.943 -3.764 9.862 1.00 85.50 186 VAL A CA 1
ATOM 1481 C C . VAL A 1 186 ? -2.257 -3.181 9.334 1.00 85.50 186 VAL A C 1
ATOM 1483 O O . VAL A 1 186 ? -3.324 -3.590 9.797 1.00 85.50 186 VAL A O 1
ATOM 1486 N N . ASN A 1 187 ? -2.197 -2.316 8.316 1.00 69.38 187 ASN A N 1
ATOM 1487 C CA . ASN A 1 187 ? -3.384 -1.749 7.668 1.00 69.38 187 ASN A CA 1
ATOM 1488 C C . ASN A 1 187 ? -4.252 -2.812 6.966 1.00 69.38 187 ASN A C 1
ATOM 1490 O O . ASN A 1 187 ? -5.470 -2.667 6.916 1.00 69.38 187 ASN A O 1
ATOM 1494 N N . HIS A 1 188 ? -3.656 -3.900 6.471 1.00 60.53 188 HIS A N 1
ATOM 1495 C CA . HIS A 1 188 ? -4.354 -4.930 5.692 1.00 60.53 188 HIS A CA 1
ATOM 1496 C C . HIS A 1 188 ? -5.009 -6.047 6.528 1.00 60.53 188 HIS A C 1
ATOM 1498 O O . HIS A 1 188 ? -5.792 -6.823 5.987 1.00 60.53 188 HIS A O 1
ATOM 1504 N N . ILE A 1 189 ? -4.712 -6.165 7.830 1.00 53.72 189 ILE A N 1
ATOM 1505 C CA . ILE A 1 189 ? -5.196 -7.273 8.690 1.00 53.72 189 ILE A CA 1
ATOM 1506 C C . ILE A 1 189 ? -6.522 -6.896 9.386 1.00 53.72 189 ILE A C 1
ATOM 1508 O O . ILE A 1 189 ? -6.688 -7.138 10.589 1.00 53.72 189 ILE A O 1
ATOM 1512 N N . SER A 1 190 ? -7.454 -6.257 8.680 1.00 43.72 190 SER A N 1
ATOM 1513 C CA . SER A 1 190 ? -8.750 -5.836 9.243 1.00 43.72 190 SER A CA 1
ATOM 1514 C C . SER A 1 190 ? -9.919 -6.545 8.589 1.00 43.72 190 SER A C 1
ATOM 1516 O O . SER A 1 190 ? -9.933 -6.617 7.344 1.00 43.72 190 SER A O 1
#

Secondary structure (DSSP, 8-state):
-----GGGEEEEEEESTT---EE--TT--HHHHHHHHHHHHHHHH-SS-GGG--HHHHHHHHHHHHHTT--EEEEEEE--PPP--------------------GGGGSS-----TTS-HHHHS-TT-PPPHHHHHHHHHHHHHGGGSTTTTTS---HHHHHHHHHHHHHT------GGGHHHHHHHHH--